Protein AF-A0A7C5ZMA8-F1 (afdb_monomer_lite)

Foldseek 3Di:
DDPVVLVVVLVVLLVLLLVVLVVVVVVCVVVVPDDDPPVVCVVDVDPDDPPPDPPDVVVVSVVVVCVLVVQLVVQLVVQLVVCCVPQNNPRSNVQSNSVSSCVSSVVQDGPDPVRCVVPVVPVCCVCVVVVLVCCQVCVCCVLPNCPCVVPDDDPCVVDVPSVVVVVVDPGSVCVVVVCCVDPVNVVVVVVVVVCCCCVPPNVVVVVVCCVVPVVVVVCVVCVVVPVVCCCVPPVVVVVVVVVCCCVVPPCCPCVNCVPVVVVVVVVVVVVVVVVLCPVDPVSVVVVVVVVVVVVCCCVVCCVVVVCVVPVD

pLDDT: mean 76.63, std 14.16, range [37.66, 94.81]

Sequence (312 aa):
MAPEAWTAAAVISANFGLGTLTFASLVILALGGRISLRQEALAIGNPLEIGYNRINPRRLVRDVAVFTFGIELIGMLLLYALWVPHLGWANAVWPAVFHSVSAFCNAGFSTFSDNLMGFHNAPLILLAIPSVVIGFVAIDKLLFGDFFRDAIFVDAKAHPAMDVLREHFHGATAMALHGFVTLPFFLALAGVLLAWFFYLKRPDIPDMLAQRFSALYALLVNKYYLDRLNEIVFAGGARAIGLGLWKGGDVAVIDGVAVNGTARLVGWFAGAIRFVQSGYIYHYAFAMLIGIAIALFFFLTLPYVWPALTAR

Secondary structure (DSSP, 8-state):
--HHHHHHHHHHHHHHHHHHHHHHHHHHHHHTT---HHHHHHH-S--S--------HHHHHHHHHHHHHHHHHHHHHHHHHHHHHHH-HHHHHHHHHHHHHHHHTT----SSTTTTGGGTHHHHHHHHHHHHHHHHHHHHHHHHSGGGTTT----TTT-THHHHHHHH---HHHHHHHHHHSHHHHHHHHHHHHHHIIIII-THHHHHHHHHTHHHHHHHHTGGGHHHHIIIIIIHHHHHHHHHIIIIIIIIIIIIIIIIHHHHHHHHHHHHHHTT----HHHHHHHHHHHHHHHHHHHHHHHHHHHHHH--

Radius of gyration: 37.49 Å; chains: 1; bounding box: 82×89×85 Å

Structure (mmCIF, N/CA/C/O backbone):
data_AF-A0A7C5ZMA8-F1
#
_entry.id   AF-A0A7C5ZMA8-F1
#
loop_
_atom_site.group_PDB
_atom_site.id
_atom_site.type_symbol
_atom_site.label_atom_id
_atom_site.label_alt_id
_atom_site.label_comp_id
_atom_site.label_asym_id
_atom_site.label_entity_id
_atom_site.label_seq_id
_atom_site.pdbx_PDB_ins_code
_atom_site.Cartn_x
_atom_site.Cartn_y
_atom_site.Cartn_z
_atom_site.occupancy
_atom_site.B_iso_or_equiv
_atom_site.auth_seq_id
_atom_site.auth_comp_id
_atom_site.auth_asym_id
_atom_site.auth_atom_id
_atom_site.pdbx_PDB_model_num
ATOM 1 N N . MET A 1 1 ? -23.146 10.402 -9.466 1.00 50.69 1 MET A N 1
ATOM 2 C CA . MET A 1 1 ? -22.876 11.340 -8.351 1.00 50.69 1 MET A CA 1
ATOM 3 C C . MET A 1 1 ? -22.806 12.747 -8.933 1.00 50.69 1 MET A C 1
ATOM 5 O O . MET A 1 1 ? -22.303 12.869 -10.044 1.00 50.69 1 MET A O 1
ATOM 9 N N . ALA A 1 2 ? -23.364 13.764 -8.269 1.00 52.59 2 ALA A N 1
ATOM 10 C CA . ALA A 1 2 ? -23.429 15.125 -8.814 1.00 52.59 2 ALA A CA 1
ATOM 11 C C . ALA A 1 2 ? -22.017 15.721 -9.032 1.00 52.59 2 ALA A C 1
ATOM 13 O O . ALA A 1 2 ? -21.126 15.417 -8.234 1.00 52.59 2 ALA A O 1
ATOM 14 N N . PRO A 1 3 ? -21.797 16.571 -10.059 1.00 59.25 3 PRO A N 1
ATOM 15 C CA . PRO A 1 3 ? -20.504 17.223 -10.329 1.00 59.25 3 PRO A CA 1
ATOM 16 C C . PRO A 1 3 ? -19.902 17.919 -9.098 1.00 59.25 3 PRO A C 1
ATOM 18 O O . PRO A 1 3 ? -18.690 17.940 -8.910 1.00 59.25 3 PRO A O 1
ATOM 21 N N . GLU A 1 4 ? -20.778 18.407 -8.223 1.00 60.31 4 GLU A N 1
ATOM 22 C CA . GLU A 1 4 ? -20.476 19.168 -7.009 1.00 60.31 4 GLU A CA 1
ATOM 23 C C . GLU A 1 4 ? -19.820 18.319 -5.906 1.00 60.31 4 GLU A C 1
ATOM 25 O O . GLU A 1 4 ? -19.033 18.813 -5.103 1.00 60.31 4 GLU A O 1
ATOM 30 N N . ALA A 1 5 ? -20.085 17.008 -5.892 1.00 60.19 5 ALA A N 1
ATOM 31 C CA . ALA A 1 5 ? -19.437 16.085 -4.961 1.00 60.19 5 ALA A CA 1
ATOM 32 C C . ALA A 1 5 ? -17.982 15.800 -5.369 1.00 60.19 5 ALA A C 1
ATOM 34 O O . ALA A 1 5 ? -17.112 15.648 -4.514 1.00 60.19 5 ALA A O 1
ATOM 35 N N . TRP A 1 6 ? -17.704 15.763 -6.676 1.00 60.81 6 TRP A N 1
ATOM 36 C CA . TRP A 1 6 ? -16.357 15.537 -7.200 1.00 60.81 6 TRP A CA 1
ATOM 37 C C . TRP A 1 6 ? -15.482 16.781 -7.102 1.00 60.81 6 TRP A C 1
ATOM 39 O O . TRP A 1 6 ? -14.303 16.667 -6.782 1.00 60.81 6 TRP A O 1
ATOM 49 N N . THR A 1 7 ? -16.044 17.974 -7.303 1.00 65.25 7 THR A N 1
ATOM 50 C CA . THR A 1 7 ? -15.320 19.224 -7.036 1.00 65.25 7 THR A CA 1
ATOM 51 C C . THR A 1 7 ? -14.962 19.341 -5.554 1.00 65.25 7 THR A C 1
ATOM 53 O O . THR A 1 7 ? -13.816 19.649 -5.233 1.00 65.25 7 THR A O 1
ATOM 56 N N . ALA A 1 8 ? -15.886 19.007 -4.646 1.00 60.81 8 ALA A N 1
ATOM 57 C CA . ALA A 1 8 ? -15.606 18.962 -3.213 1.00 60.81 8 ALA A CA 1
ATOM 58 C C . ALA A 1 8 ? -14.518 17.930 -2.864 1.00 60.81 8 ALA A C 1
ATOM 60 O O . ALA A 1 8 ? -13.579 18.258 -2.140 1.00 60.81 8 ALA A O 1
ATOM 61 N N . ALA A 1 9 ? -14.585 16.716 -3.421 1.00 59.88 9 ALA A N 1
ATOM 62 C CA . ALA A 1 9 ? -13.564 15.687 -3.214 1.00 59.88 9 ALA A CA 1
ATOM 63 C C . ALA A 1 9 ? -12.175 16.128 -3.710 1.00 59.88 9 ALA A C 1
ATOM 65 O O . ALA A 1 9 ? -11.194 15.926 -2.998 1.00 59.88 9 ALA A O 1
ATOM 66 N N . ALA A 1 10 ? -12.095 16.793 -4.869 1.00 59.22 10 ALA A N 1
ATOM 67 C CA . ALA A 1 10 ? -10.845 17.322 -5.421 1.00 59.22 10 ALA A CA 1
ATOM 68 C C . ALA A 1 10 ? -10.220 18.404 -4.524 1.00 59.22 10 ALA A C 1
ATOM 70 O O . ALA A 1 10 ? -9.016 18.394 -4.259 1.00 59.22 10 ALA A O 1
ATOM 71 N N . VAL A 1 11 ? -11.049 19.324 -4.018 1.00 62.66 11 VAL A N 1
ATOM 72 C CA . VAL A 1 11 ? -10.620 20.390 -3.101 1.00 62.66 11 VAL A CA 1
ATOM 73 C C . VAL A 1 11 ? -10.163 19.808 -1.764 1.00 62.66 11 VAL A C 1
ATOM 75 O O . VAL A 1 11 ? -9.161 20.255 -1.208 1.00 62.66 11 VAL A O 1
ATOM 78 N N . ILE A 1 12 ? -10.857 18.790 -1.251 1.00 62.72 12 ILE A N 1
ATOM 79 C CA . ILE A 1 12 ? -10.463 18.094 -0.022 1.00 62.72 12 ILE A CA 1
ATOM 80 C C . ILE A 1 12 ? -9.128 17.368 -0.226 1.00 62.72 12 ILE A C 1
ATOM 82 O O . ILE A 1 12 ? -8.239 17.524 0.609 1.00 62.72 12 ILE A O 1
ATOM 86 N N . SER A 1 13 ? -8.937 16.648 -1.339 1.00 59.28 13 SER A N 1
ATOM 87 C CA . SER A 1 13 ? -7.669 15.963 -1.623 1.00 59.28 13 SER A CA 1
ATOM 88 C C . SER A 1 13 ? -6.496 16.936 -1.758 1.00 59.28 13 SER A C 1
ATOM 90 O O .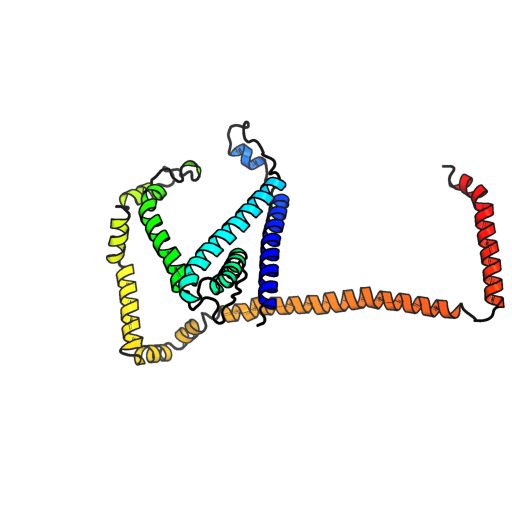 SER A 1 13 ? -5.458 16.705 -1.143 1.00 59.28 13 SER A O 1
ATOM 92 N N . ALA A 1 14 ? -6.677 18.059 -2.463 1.00 59.56 14 ALA A N 1
ATOM 93 C CA . ALA A 1 14 ? -5.630 19.067 -2.642 1.00 59.56 14 ALA A CA 1
ATOM 94 C C . ALA A 1 14 ? -5.206 19.706 -1.306 1.00 59.56 14 ALA A C 1
ATOM 96 O O . ALA A 1 14 ? -4.017 19.812 -0.999 1.00 59.56 14 ALA A O 1
ATOM 97 N N . ASN A 1 15 ? -6.178 20.084 -0.469 1.00 61.31 15 ASN A N 1
ATOM 98 C CA . ASN A 1 15 ? -5.898 20.655 0.851 1.00 61.31 15 ASN A CA 1
ATOM 99 C C . ASN A 1 15 ? -5.265 19.631 1.806 1.00 61.31 15 ASN A C 1
ATOM 101 O O . ASN A 1 15 ? -4.425 19.993 2.630 1.00 61.31 15 ASN A O 1
ATOM 105 N N . PHE A 1 16 ? -5.625 18.352 1.678 1.00 60.69 16 PHE A N 1
ATOM 106 C CA . PHE A 1 16 ? -5.021 17.273 2.454 1.00 60.69 16 PHE A CA 1
ATOM 107 C C . PHE A 1 16 ? -3.550 17.041 2.066 1.00 60.69 16 PHE A C 1
ATOM 109 O O . PHE A 1 16 ? -2.703 16.936 2.953 1.00 60.69 16 PHE A O 1
ATOM 116 N N . GLY A 1 17 ? -3.214 17.051 0.769 1.00 57.19 17 GLY A N 1
ATOM 117 C CA . GLY A 1 17 ? -1.832 16.921 0.279 1.00 57.19 17 GLY A CA 1
ATOM 118 C C . GLY A 1 17 ? -0.913 18.079 0.695 1.00 57.19 17 GLY A C 1
ATOM 119 O O . GLY A 1 17 ? 0.216 17.866 1.135 1.00 57.19 17 GLY A O 1
ATOM 120 N N . LEU A 1 18 ? -1.406 19.320 0.648 1.00 60.91 18 LEU A N 1
ATOM 121 C CA . LEU A 1 18 ? -0.683 20.487 1.177 1.00 60.91 18 LEU A CA 1
ATOM 122 C C . LEU A 1 18 ? -0.514 20.430 2.709 1.00 60.91 18 LEU A C 1
ATOM 124 O O . LEU A 1 18 ? 0.529 20.831 3.241 1.00 60.91 18 LEU A O 1
ATOM 128 N N . GLY A 1 19 ? -1.512 19.900 3.423 1.00 56.28 19 GLY A N 1
ATOM 129 C CA . GLY A 1 19 ? -1.483 19.727 4.875 1.00 56.28 19 GLY A CA 1
ATOM 130 C C . GLY A 1 19 ? -0.432 18.717 5.343 1.00 56.28 19 GLY A C 1
ATOM 131 O O . GLY A 1 19 ? 0.312 19.005 6.282 1.00 56.28 19 GLY A O 1
ATOM 132 N N . THR A 1 20 ? -0.305 17.570 4.669 1.00 55.94 20 THR A N 1
ATOM 133 C CA . THR A 1 20 ? 0.690 16.542 5.022 1.00 55.94 20 THR A CA 1
ATOM 134 C C . THR A 1 20 ? 2.122 17.002 4.751 1.00 55.94 20 THR A C 1
ATOM 136 O O . THR A 1 20 ? 2.992 16.752 5.581 1.00 55.94 20 THR A O 1
ATOM 139 N N . LEU A 1 21 ? 2.374 17.745 3.667 1.00 52.72 21 LEU A N 1
ATOM 140 C CA . LEU A 1 21 ? 3.692 18.324 3.358 1.00 52.72 21 LEU A CA 1
ATOM 141 C C . LEU A 1 21 ? 4.108 19.409 4.360 1.00 52.72 21 LEU A C 1
ATOM 143 O O . LEU A 1 21 ? 5.265 19.459 4.786 1.00 52.72 21 LEU A O 1
ATOM 147 N N . THR A 1 22 ? 3.161 20.250 4.782 1.00 58.03 22 THR A N 1
ATOM 148 C CA . THR A 1 22 ? 3.398 21.270 5.814 1.00 58.03 22 THR A CA 1
ATOM 149 C C . THR A 1 22 ? 3.668 20.613 7.168 1.00 58.03 22 THR A C 1
ATOM 151 O O . THR A 1 22 ? 4.629 20.969 7.849 1.00 58.03 22 THR A O 1
ATOM 154 N N . PHE A 1 23 ? 2.881 19.599 7.535 1.00 58.66 23 PHE A N 1
ATOM 155 C CA . PHE A 1 23 ? 3.068 18.840 8.769 1.00 58.66 23 PHE A CA 1
ATOM 156 C C . PHE A 1 23 ? 4.390 18.060 8.776 1.00 58.66 23 PHE A C 1
ATOM 158 O O . PHE A 1 23 ? 5.144 18.155 9.740 1.00 58.66 23 PHE A O 1
ATOM 165 N N . ALA A 1 24 ? 4.732 17.367 7.687 1.00 50.00 24 ALA A N 1
ATOM 166 C CA . ALA A 1 24 ? 6.002 16.656 7.547 1.00 50.00 24 ALA A CA 1
ATOM 167 C C . ALA A 1 24 ? 7.198 17.616 7.636 1.00 50.00 24 ALA A C 1
ATOM 169 O O . ALA A 1 24 ? 8.166 17.322 8.331 1.00 50.00 24 ALA A O 1
ATOM 170 N N . SER A 1 25 ? 7.106 18.800 7.022 1.00 51.62 25 SER A N 1
ATOM 171 C CA . SER A 1 25 ? 8.141 19.838 7.117 1.00 51.62 25 SER A CA 1
ATOM 172 C C . SER A 1 25 ? 8.295 20.374 8.545 1.00 51.62 25 SER A C 1
ATOM 174 O O . SER A 1 25 ? 9.416 20.556 9.012 1.00 51.62 25 SER A O 1
ATOM 176 N N . LEU A 1 26 ? 7.191 20.586 9.272 1.00 56.59 26 LEU A N 1
ATOM 177 C CA . LEU A 1 26 ? 7.214 20.995 10.682 1.00 56.59 26 LEU A CA 1
ATOM 178 C C . LEU A 1 26 ? 7.791 19.903 11.592 1.00 56.59 26 LEU A C 1
ATOM 180 O O . LEU A 1 26 ? 8.572 20.215 12.486 1.00 56.59 26 LEU A O 1
ATOM 184 N N . VAL A 1 27 ? 7.466 18.633 11.343 1.00 53.62 27 VAL A N 1
ATOM 185 C CA . VAL A 1 27 ? 8.020 17.481 12.072 1.00 53.62 27 VAL A CA 1
ATOM 186 C C . VAL A 1 27 ? 9.516 17.321 11.789 1.00 53.62 27 VAL A C 1
ATOM 188 O O . VAL A 1 27 ? 10.289 17.142 12.724 1.00 53.62 27 VAL A O 1
ATOM 191 N N . ILE A 1 28 ? 9.958 17.465 10.537 1.00 53.84 28 ILE A N 1
ATOM 192 C CA . ILE A 1 28 ? 11.383 17.447 10.168 1.00 53.84 28 ILE A CA 1
ATOM 193 C C . ILE A 1 28 ? 12.132 18.613 10.825 1.00 53.84 28 ILE A C 1
ATOM 195 O O . ILE A 1 28 ? 13.222 18.411 11.353 1.00 53.84 28 ILE A O 1
ATOM 199 N N . LEU A 1 29 ? 11.552 19.816 10.865 1.00 54.84 29 LEU A N 1
ATOM 200 C CA . LEU A 1 29 ? 12.138 20.961 11.573 1.00 54.84 29 LEU A CA 1
ATOM 201 C C . LEU A 1 29 ? 12.171 20.756 13.098 1.00 54.84 29 LEU A C 1
ATOM 203 O O . LEU A 1 29 ? 13.128 21.176 13.746 1.00 54.84 29 LEU A O 1
ATOM 207 N N . ALA A 1 30 ? 11.169 20.086 13.673 1.00 57.50 30 ALA A N 1
ATOM 208 C CA . ALA A 1 30 ? 11.124 19.753 15.097 1.00 57.50 30 ALA A CA 1
ATOM 209 C C . ALA A 1 30 ? 12.125 18.644 15.484 1.00 57.50 30 ALA A C 1
ATOM 211 O O . ALA A 1 30 ? 12.701 18.693 16.570 1.00 57.50 30 ALA A O 1
ATOM 212 N N . LEU A 1 31 ? 12.363 17.669 14.597 1.00 50.75 31 LEU A N 1
ATOM 213 C CA . LEU A 1 31 ? 13.296 16.552 14.802 1.00 50.75 31 LEU A CA 1
ATOM 214 C C . LEU A 1 31 ? 14.750 16.902 14.424 1.00 50.75 31 LEU A C 1
ATOM 216 O O . LEU A 1 31 ? 15.686 16.414 15.053 1.00 50.75 31 LEU A O 1
ATOM 220 N N . GLY A 1 32 ? 14.958 17.780 13.439 1.00 47.34 32 GLY A N 1
ATOM 221 C CA . GLY A 1 32 ? 16.267 18.178 12.901 1.00 47.34 32 GLY A CA 1
ATOM 222 C C . GLY A 1 32 ? 17.068 19.159 13.767 1.00 47.34 32 GLY A C 1
ATOM 223 O O . GLY A 1 32 ? 18.160 19.566 13.383 1.00 47.34 32 GLY A O 1
ATOM 224 N N . GLY A 1 33 ? 16.561 19.541 14.942 1.00 47.22 33 GLY A N 1
ATOM 225 C CA . GLY A 1 33 ? 17.256 20.443 15.864 1.00 47.22 33 GLY A CA 1
ATOM 226 C C . GLY A 1 33 ? 18.312 19.785 16.760 1.00 47.22 33 GLY A C 1
ATOM 227 O O . GLY A 1 33 ? 19.000 20.507 17.482 1.00 47.22 33 GLY A O 1
ATOM 228 N N . ARG A 1 34 ? 18.437 18.447 16.786 1.00 41.81 34 ARG A N 1
ATOM 229 C CA . ARG A 1 34 ? 19.360 17.736 17.696 1.00 41.81 34 ARG A CA 1
ATOM 230 C C . ARG A 1 34 ? 19.839 16.391 17.138 1.00 41.81 34 ARG A C 1
ATOM 232 O O . ARG A 1 34 ? 19.497 15.345 17.679 1.00 41.81 34 ARG A O 1
ATOM 239 N N . ILE A 1 35 ? 20.676 16.401 16.105 1.00 42.94 35 ILE A N 1
ATOM 240 C CA . ILE A 1 35 ? 21.492 15.225 15.770 1.00 42.94 35 ILE A CA 1
ATOM 241 C C . ILE A 1 35 ? 22.927 15.506 16.234 1.00 42.94 35 ILE A C 1
ATOM 243 O O . ILE A 1 35 ? 23.604 16.405 15.757 1.00 42.94 35 ILE A O 1
ATOM 247 N N . SER A 1 36 ? 23.296 14.781 17.289 1.00 43.62 36 SER A N 1
ATOM 248 C CA . SER A 1 36 ? 24.593 14.654 17.964 1.00 43.62 36 SER A CA 1
ATOM 249 C C . SER A 1 36 ? 25.842 15.110 17.180 1.00 43.62 36 SER A C 1
ATOM 251 O O . SER A 1 36 ? 26.384 14.378 16.355 1.00 43.62 36 SER A O 1
ATOM 253 N N . LEU A 1 37 ? 26.403 16.258 17.581 1.00 46.66 37 LEU A N 1
ATOM 254 C CA . LEU A 1 37 ? 27.688 16.822 17.122 1.00 46.66 37 LEU A CA 1
ATOM 255 C C . LEU A 1 37 ? 28.922 15.922 17.373 1.00 46.66 37 LEU A C 1
ATOM 257 O O . LEU A 1 37 ? 30.026 16.245 16.940 1.00 46.66 37 LEU A O 1
ATOM 261 N N . ARG A 1 38 ? 28.783 14.808 18.105 1.00 42.97 38 ARG A N 1
ATOM 262 C CA . ARG A 1 38 ? 29.924 13.985 18.549 1.00 42.97 38 ARG A CA 1
ATOM 263 C C . ARG A 1 38 ? 30.348 12.916 17.536 1.00 42.97 38 ARG A C 1
ATOM 265 O O . ARG A 1 38 ? 31.478 12.451 17.606 1.00 42.97 38 ARG A O 1
ATOM 272 N N . GLN A 1 39 ? 29.455 12.525 16.623 1.00 41.12 39 GLN A N 1
ATOM 273 C CA . GLN A 1 39 ? 29.737 11.528 15.578 1.00 41.12 39 GLN A CA 1
ATOM 274 C C . GLN A 1 39 ? 30.267 12.176 14.289 1.00 41.12 39 GLN A C 1
ATOM 276 O O . GLN A 1 39 ? 31.113 11.592 13.620 1.00 41.12 39 GLN A O 1
ATOM 281 N N . GLU A 1 40 ? 29.855 13.412 13.994 1.00 46.72 40 GLU A N 1
ATOM 282 C CA . GLU A 1 40 ? 30.301 14.174 12.817 1.00 46.72 40 GLU A CA 1
ATOM 283 C C . GLU A 1 40 ? 31.764 14.641 12.938 1.00 46.72 40 GLU A C 1
ATOM 285 O O . GLU A 1 40 ? 32.544 14.515 11.997 1.00 46.72 40 GLU A O 1
ATOM 290 N N . ALA A 1 41 ? 32.175 15.079 14.135 1.00 48.66 41 ALA A N 1
ATOM 291 C CA . ALA A 1 41 ? 33.545 15.525 14.405 1.00 48.66 41 ALA A CA 1
ATOM 292 C C . ALA A 1 41 ? 34.598 14.399 14.326 1.00 48.66 41 ALA A C 1
ATOM 294 O O . ALA A 1 41 ? 35.783 14.680 14.179 1.00 48.66 41 ALA A O 1
ATOM 295 N N . LEU A 1 42 ? 34.180 13.131 14.434 1.00 51.41 42 LEU A N 1
ATOM 296 C CA . LEU A 1 42 ? 35.065 11.965 14.311 1.00 51.41 42 LEU A CA 1
ATOM 297 C C . LEU A 1 42 ? 35.182 11.454 12.867 1.00 51.41 42 LEU A C 1
ATOM 299 O O . LEU A 1 42 ? 36.156 10.779 12.549 1.00 51.41 42 LEU A O 1
ATOM 303 N N . ALA A 1 43 ? 34.216 11.771 11.999 1.00 49.53 43 ALA A N 1
ATOM 304 C CA . ALA A 1 43 ? 34.206 11.345 10.598 1.00 49.53 43 ALA A CA 1
ATOM 305 C C . ALA A 1 43 ? 34.886 12.356 9.657 1.00 49.53 43 ALA A C 1
ATOM 307 O O . ALA A 1 43 ? 35.385 11.980 8.599 1.00 49.53 43 ALA A O 1
ATOM 308 N N . ILE A 1 44 ? 34.923 13.635 10.037 1.00 48.69 44 ILE A N 1
ATOM 309 C CA . ILE A 1 44 ? 35.376 14.736 9.183 1.00 48.69 44 ILE A CA 1
ATOM 310 C C . ILE A 1 44 ? 36.632 15.339 9.811 1.00 48.69 44 ILE A C 1
ATOM 312 O O . ILE A 1 44 ? 36.569 16.219 10.665 1.00 48.69 44 ILE A O 1
ATOM 316 N N . GLY A 1 45 ? 37.798 14.841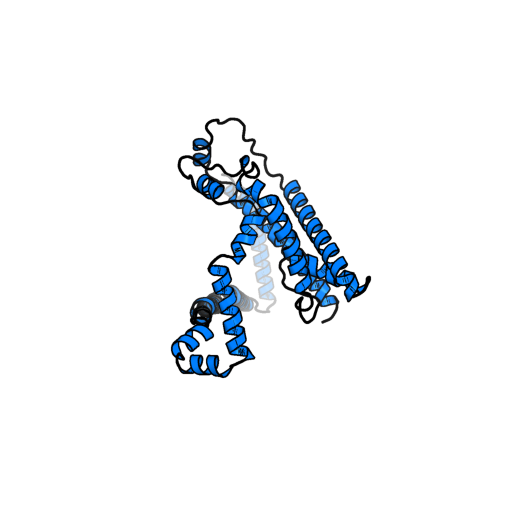 9.403 1.00 41.00 45 GLY A N 1
ATOM 317 C CA . GLY A 1 45 ? 39.115 15.236 9.916 1.00 41.00 45 GLY A CA 1
ATOM 318 C C . GLY A 1 45 ? 39.565 16.675 9.618 1.00 41.00 45 GLY A C 1
ATOM 319 O O . GLY A 1 45 ? 40.765 16.908 9.577 1.00 41.00 45 GLY A O 1
ATOM 320 N N . ASN A 1 46 ? 38.659 17.634 9.406 1.00 37.66 46 ASN A N 1
ATOM 321 C CA . ASN A 1 46 ? 38.968 19.065 9.325 1.00 37.66 46 ASN A CA 1
ATOM 322 C C . ASN A 1 46 ? 37.754 19.906 9.781 1.00 37.66 46 ASN A C 1
ATOM 324 O O . ASN A 1 46 ? 36.720 19.866 9.115 1.00 37.66 46 ASN A O 1
ATOM 328 N N . PRO A 1 47 ? 37.835 20.691 10.877 1.00 42.69 47 PRO A N 1
ATOM 329 C CA . PRO A 1 47 ? 36.665 21.360 11.465 1.00 42.69 47 PRO A CA 1
ATOM 330 C C . PRO A 1 47 ? 36.235 22.682 10.804 1.00 42.69 47 PRO A C 1
ATOM 332 O O . PRO A 1 47 ? 35.542 23.473 11.440 1.00 42.69 47 PRO A O 1
ATOM 335 N N . LEU A 1 48 ? 36.645 22.987 9.573 1.00 45.34 48 LEU A N 1
ATOM 336 C CA . LEU A 1 48 ? 36.412 24.305 8.973 1.00 45.34 48 LEU A CA 1
ATOM 337 C C . LEU A 1 48 ? 35.914 24.141 7.538 1.00 45.34 48 LEU A C 1
ATOM 339 O O . LEU A 1 48 ? 36.739 23.948 6.661 1.00 45.34 48 LEU A O 1
ATOM 343 N N . GLU A 1 49 ? 34.584 24.170 7.348 1.00 43.19 49 GLU A N 1
ATOM 344 C CA . GLU A 1 49 ? 33.866 24.702 6.157 1.00 43.19 49 GLU A CA 1
ATOM 345 C C . GLU A 1 49 ? 32.416 24.201 5.971 1.00 43.19 49 GLU A C 1
ATOM 347 O O . GLU A 1 49 ? 31.783 24.516 4.966 1.00 43.19 49 GLU A O 1
ATOM 352 N N . ILE A 1 50 ? 31.795 23.502 6.928 1.00 40.81 50 ILE A N 1
ATOM 353 C CA . ILE A 1 50 ? 30.364 23.167 6.785 1.00 40.81 50 ILE A CA 1
ATOM 354 C C . ILE A 1 50 ? 29.511 24.330 7.299 1.00 40.81 50 ILE A C 1
ATOM 356 O O . ILE A 1 50 ? 29.143 24.424 8.471 1.00 40.81 50 ILE A O 1
ATOM 360 N N . GLY A 1 51 ? 29.221 25.260 6.390 1.00 40.66 51 GLY A N 1
ATOM 361 C CA . GLY A 1 51 ? 28.235 26.312 6.585 1.00 40.66 51 GLY A CA 1
ATOM 362 C C . GLY A 1 51 ? 26.853 25.712 6.838 1.00 40.66 51 GLY A C 1
ATOM 363 O O . GLY A 1 51 ? 26.169 25.288 5.909 1.00 40.66 51 GLY A O 1
ATOM 364 N N . TYR A 1 52 ? 26.423 25.716 8.100 1.00 38.31 52 TYR A N 1
ATOM 365 C CA . TYR A 1 52 ? 25.045 25.443 8.499 1.00 38.31 52 TYR A CA 1
ATOM 366 C C . TYR A 1 52 ? 24.124 26.516 7.908 1.00 38.31 52 TYR A C 1
ATOM 368 O O . TYR A 1 52 ? 23.846 27.551 8.521 1.00 38.31 52 TYR A O 1
ATOM 376 N N . ASN A 1 53 ? 23.657 26.288 6.684 1.00 43.38 53 ASN A N 1
ATOM 377 C CA . ASN A 1 53 ? 22.668 27.149 6.066 1.00 43.38 53 ASN A CA 1
ATOM 378 C C . ASN A 1 53 ? 21.347 26.931 6.813 1.00 43.38 53 ASN A C 1
ATOM 380 O O . ASN A 1 53 ? 20.723 25.877 6.693 1.00 43.38 53 ASN A O 1
ATOM 384 N N . ARG A 1 54 ? 20.935 27.905 7.634 1.00 52.50 54 ARG A N 1
ATOM 385 C CA . ARG A 1 54 ? 19.610 27.907 8.268 1.00 52.50 54 ARG A CA 1
ATOM 386 C C . ARG A 1 54 ? 18.572 27.747 7.156 1.00 52.50 54 ARG A C 1
ATOM 388 O O . ARG A 1 54 ? 18.401 28.662 6.352 1.00 52.50 54 ARG A O 1
ATOM 395 N N . ILE A 1 55 ? 17.909 26.592 7.083 1.00 53.06 55 ILE A N 1
ATOM 396 C CA . ILE A 1 55 ? 16.868 26.328 6.083 1.00 53.06 55 ILE A CA 1
ATOM 397 C C . ILE A 1 55 ? 15.816 27.431 6.222 1.00 53.06 55 ILE A C 1
ATOM 399 O O . ILE A 1 55 ? 15.134 27.521 7.239 1.00 53.06 55 ILE A O 1
ATOM 403 N N . ASN A 1 56 ? 15.728 28.318 5.228 1.00 53.62 56 ASN A N 1
ATOM 404 C CA . ASN A 1 56 ? 14.800 29.441 5.256 1.00 53.62 56 ASN A CA 1
ATOM 405 C C . ASN A 1 56 ? 13.375 28.896 5.043 1.00 53.62 56 ASN A C 1
ATOM 407 O O . ASN A 1 56 ? 13.084 28.435 3.934 1.00 53.62 56 ASN A O 1
ATOM 411 N N . PRO A 1 57 ? 12.473 28.960 6.044 1.00 51.03 57 PRO A N 1
ATOM 412 C CA . PRO A 1 57 ? 11.152 28.333 5.958 1.00 51.03 57 PRO A CA 1
ATOM 413 C C . PRO A 1 57 ? 10.336 28.853 4.774 1.00 51.03 57 PRO A C 1
ATOM 415 O O . PRO A 1 57 ? 9.628 28.098 4.118 1.00 51.03 57 PRO A O 1
ATOM 418 N N . ARG A 1 58 ? 10.499 30.137 4.432 1.00 51.12 58 ARG A N 1
ATOM 419 C CA . ARG A 1 58 ? 9.810 30.761 3.297 1.00 51.12 58 ARG A CA 1
ATOM 420 C C . ARG A 1 58 ? 10.278 30.199 1.954 1.00 51.12 58 ARG A C 1
ATOM 422 O O . ARG A 1 58 ? 9.474 30.072 1.036 1.00 51.12 58 ARG A O 1
ATOM 429 N N . ARG A 1 59 ? 11.567 29.864 1.837 1.00 57.78 59 ARG A N 1
ATOM 430 C CA . ARG A 1 59 ? 12.141 29.251 0.631 1.00 57.78 59 ARG A CA 1
ATOM 431 C C . ARG A 1 59 ? 11.713 27.793 0.510 1.00 57.78 59 ARG A C 1
ATOM 433 O O . ARG A 1 59 ? 11.288 27.399 -0.565 1.00 57.78 59 ARG A O 1
ATOM 440 N N . LEU A 1 60 ? 11.728 27.051 1.617 1.00 52.94 60 LEU A N 1
ATOM 441 C CA . LEU A 1 60 ? 11.251 25.669 1.664 1.00 52.94 60 LEU A CA 1
ATOM 442 C C . LEU A 1 60 ? 9.775 25.572 1.249 1.00 52.94 60 LEU A C 1
ATOM 444 O O . LEU A 1 60 ? 9.448 24.815 0.346 1.00 52.94 60 LEU A O 1
ATOM 448 N N . VAL A 1 61 ? 8.897 26.394 1.836 1.00 57.66 61 VAL A N 1
ATOM 449 C CA . VAL A 1 61 ? 7.465 26.416 1.486 1.00 57.66 61 VAL A CA 1
ATOM 450 C C . VAL A 1 61 ? 7.250 26.790 0.018 1.00 57.66 61 VAL A C 1
ATOM 452 O O . VAL A 1 61 ? 6.435 26.166 -0.656 1.00 57.66 61 VAL A O 1
ATOM 455 N N . ARG A 1 62 ? 7.996 27.774 -0.504 1.00 65.75 62 ARG A N 1
ATOM 456 C CA . ARG A 1 62 ? 7.935 28.147 -1.924 1.00 65.75 62 ARG A CA 1
ATOM 457 C C . ARG A 1 62 ? 8.356 26.989 -2.828 1.00 65.75 62 ARG A C 1
ATOM 459 O O . ARG A 1 62 ? 7.669 26.719 -3.804 1.00 65.75 62 ARG A O 1
ATOM 466 N N . ASP A 1 63 ? 9.476 26.343 -2.525 1.00 57.03 63 ASP A N 1
ATOM 467 C CA . ASP A 1 63 ? 10.033 25.281 -3.362 1.00 57.03 63 ASP A CA 1
ATOM 468 C C . ASP A 1 63 ? 9.112 24.048 -3.354 1.00 57.03 63 ASP A C 1
ATOM 470 O O . ASP A 1 63 ? 8.852 23.480 -4.412 1.00 57.03 63 ASP A O 1
ATOM 474 N N . VAL A 1 64 ? 8.515 23.716 -2.202 1.00 61.44 64 VAL A N 1
ATOM 475 C CA . VAL A 1 64 ? 7.471 22.683 -2.080 1.00 61.44 64 VAL A CA 1
ATOM 476 C C . VAL A 1 64 ? 6.230 23.052 -2.895 1.00 61.44 64 VAL A C 1
ATOM 478 O O . VAL A 1 64 ? 5.751 22.231 -3.667 1.00 61.44 64 VAL A O 1
ATOM 481 N N . ALA A 1 65 ? 5.728 24.287 -2.788 1.00 69.06 65 ALA A N 1
ATOM 482 C CA . ALA A 1 65 ? 4.551 24.719 -3.543 1.00 69.06 65 ALA A CA 1
ATOM 483 C C . ALA A 1 65 ? 4.791 24.684 -5.062 1.00 69.06 65 ALA A C 1
ATOM 485 O O . ALA A 1 65 ? 3.962 24.166 -5.806 1.00 69.06 65 ALA A O 1
ATOM 486 N N . VAL A 1 66 ? 5.938 25.192 -5.527 1.00 70.06 66 VAL A N 1
ATOM 487 C CA . VAL A 1 66 ? 6.312 25.174 -6.951 1.00 70.06 66 VAL A CA 1
ATOM 488 C C . VAL A 1 66 ? 6.467 23.740 -7.459 1.00 70.06 66 VAL A C 1
ATOM 490 O O . VAL A 1 66 ? 6.024 23.438 -8.563 1.00 70.06 66 VAL A O 1
ATOM 493 N N . PHE A 1 67 ? 7.054 22.852 -6.657 1.00 69.88 67 PHE A N 1
ATOM 494 C CA . PHE A 1 67 ? 7.188 21.438 -6.994 1.00 69.88 67 PHE A CA 1
ATOM 495 C C . PHE A 1 67 ? 5.828 20.732 -7.094 1.00 69.88 67 PHE A C 1
ATOM 497 O O . PHE A 1 67 ? 5.573 20.062 -8.093 1.00 69.88 67 PHE A O 1
ATOM 504 N N . THR A 1 68 ? 4.940 20.933 -6.115 1.00 72.06 68 THR A N 1
ATOM 505 C CA . THR A 1 68 ? 3.586 20.358 -6.092 1.00 72.06 68 THR A CA 1
ATOM 506 C C . THR A 1 68 ? 2.775 20.790 -7.308 1.00 72.06 68 THR A C 1
ATOM 508 O O . THR A 1 68 ? 2.375 19.946 -8.107 1.00 72.06 68 THR A O 1
ATOM 511 N N . PHE A 1 69 ? 2.613 22.100 -7.520 1.00 79.25 69 PHE A N 1
ATOM 512 C CA . PHE A 1 69 ? 1.859 22.601 -8.671 1.00 79.25 69 PHE A CA 1
ATOM 513 C C . PHE A 1 69 ? 2.531 22.245 -10.004 1.00 79.25 69 PHE A C 1
ATOM 515 O O . PHE A 1 69 ? 1.847 22.034 -11.003 1.00 79.25 69 PHE A O 1
ATOM 522 N N . GLY A 1 70 ? 3.864 22.145 -10.031 1.00 79.75 70 GLY A N 1
ATOM 523 C CA . GLY A 1 70 ? 4.615 21.710 -11.206 1.00 79.75 70 GLY A CA 1
ATOM 524 C C . GLY A 1 70 ? 4.300 20.267 -11.598 1.00 79.75 70 GLY A C 1
ATOM 525 O O . GLY A 1 70 ? 3.982 20.003 -12.756 1.00 79.75 70 GLY A O 1
ATOM 526 N N . ILE A 1 71 ? 4.337 19.337 -10.641 1.00 77.00 71 ILE A N 1
ATOM 527 C CA . ILE A 1 71 ? 4.009 17.928 -10.891 1.00 77.00 71 ILE A CA 1
ATOM 528 C C . ILE A 1 71 ? 2.529 17.753 -11.223 1.00 77.00 71 ILE A C 1
ATOM 530 O O . ILE A 1 71 ? 2.215 17.021 -12.159 1.00 77.00 71 ILE A O 1
ATOM 534 N N . GLU A 1 72 ? 1.626 18.441 -10.525 1.00 81.56 72 GLU A N 1
ATOM 535 C CA . GLU A 1 72 ? 0.191 18.388 -10.823 1.00 81.56 72 GLU A CA 1
ATOM 536 C C . GLU A 1 72 ? -0.115 18.909 -12.235 1.00 81.56 72 GLU A C 1
ATOM 538 O O . GLU A 1 72 ? -0.932 18.321 -12.948 1.00 81.56 72 GLU A O 1
ATOM 543 N N . LEU A 1 73 ? 0.574 19.963 -12.687 1.00 87.00 73 LEU A N 1
ATOM 544 C CA . LEU A 1 73 ? 0.430 20.480 -14.047 1.00 87.00 73 LEU A CA 1
ATOM 545 C C . LEU A 1 73 ? 0.961 19.487 -15.088 1.00 87.00 73 LEU A C 1
ATOM 547 O 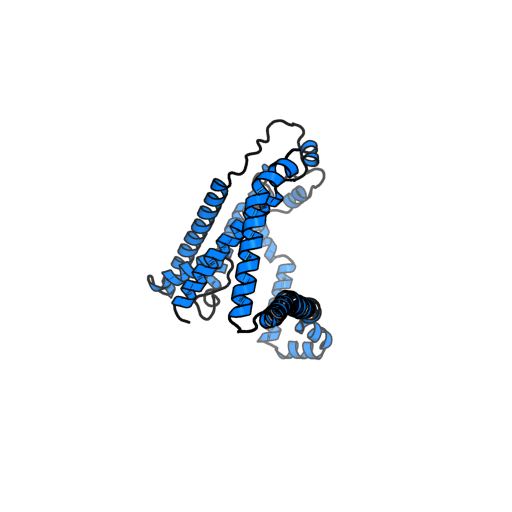O . LEU A 1 73 ? 0.290 19.229 -16.084 1.00 87.00 73 LEU A O 1
ATOM 551 N N . ILE A 1 74 ? 2.140 18.901 -14.858 1.00 85.69 74 ILE A N 1
ATOM 552 C CA . ILE A 1 74 ? 2.716 17.892 -15.758 1.00 85.69 74 ILE A CA 1
ATOM 553 C C . ILE A 1 74 ? 1.802 16.662 -15.831 1.00 85.69 74 ILE A C 1
ATOM 555 O O . ILE A 1 74 ? 1.462 16.214 -16.926 1.00 85.69 74 ILE A O 1
ATOM 559 N N . GLY A 1 75 ? 1.355 16.151 -14.682 1.00 80.75 75 GLY A N 1
ATOM 560 C CA . GLY A 1 75 ? 0.425 15.027 -14.596 1.00 80.75 75 GLY A CA 1
ATOM 561 C C . GLY A 1 75 ? -0.896 15.317 -15.307 1.00 80.75 75 GLY A C 1
ATOM 562 O O . GLY A 1 75 ? -1.378 14.482 -16.069 1.00 80.75 75 GLY A O 1
ATOM 563 N N . MET A 1 76 ? -1.432 16.532 -15.156 1.00 87.69 76 MET A N 1
ATOM 564 C CA . MET A 1 76 ? -2.646 16.969 -15.843 1.00 87.69 76 MET A CA 1
ATOM 565 C C . MET A 1 76 ? -2.434 16.990 -17.357 1.00 87.69 76 MET A C 1
ATOM 567 O O . MET A 1 76 ? -3.266 16.459 -18.082 1.00 87.69 76 MET A O 1
ATOM 571 N N . LEU A 1 77 ? -1.336 17.569 -17.852 1.00 90.25 77 LEU A N 1
ATOM 572 C CA . LEU A 1 77 ? -1.052 17.643 -19.289 1.00 90.25 77 LEU A CA 1
ATOM 573 C C . LEU A 1 77 ? -0.881 16.253 -19.915 1.00 90.25 77 LEU A C 1
ATOM 575 O O . LEU A 1 77 ? -1.402 16.006 -21.002 1.00 90.25 77 LEU A O 1
ATOM 579 N N . LEU A 1 78 ? -0.195 15.340 -19.224 1.00 85.19 78 LEU A N 1
ATOM 580 C CA . LEU A 1 78 ? -0.003 13.963 -19.684 1.00 85.19 78 LEU A CA 1
ATOM 581 C C . LEU A 1 78 ? -1.324 13.186 -19.720 1.00 85.19 78 LEU A C 1
ATOM 583 O O . LEU A 1 78 ? -1.637 12.553 -20.729 1.00 85.19 78 LEU A O 1
ATOM 587 N N . LEU A 1 79 ? -2.127 13.268 -18.655 1.00 85.44 79 LEU A N 1
ATOM 588 C CA . LEU A 1 79 ? -3.444 12.627 -18.599 1.00 85.44 79 LEU A CA 1
ATOM 589 C C . LEU A 1 79 ? -4.417 13.238 -19.611 1.00 85.44 79 LEU A C 1
ATOM 591 O O . LEU A 1 79 ? -5.181 12.517 -20.251 1.00 85.44 79 LEU A O 1
ATOM 595 N N . TYR A 1 80 ? -4.356 14.553 -19.811 1.00 87.88 80 TYR A N 1
ATOM 596 C CA . TYR A 1 80 ? -5.150 15.248 -20.814 1.00 87.88 80 TYR A CA 1
ATOM 597 C C . TYR A 1 80 ? -4.799 14.759 -22.220 1.00 87.88 80 TYR A C 1
ATOM 599 O O . TYR A 1 80 ? -5.687 14.333 -22.952 1.00 87.88 80 TYR A O 1
ATOM 607 N N . ALA A 1 81 ? -3.512 14.714 -22.577 1.00 86.56 81 ALA A N 1
ATOM 608 C CA . ALA A 1 81 ? -3.066 14.190 -23.867 1.00 86.56 81 ALA A CA 1
ATOM 609 C C . ALA A 1 81 ? -3.488 12.725 -24.086 1.00 86.56 81 ALA A C 1
ATOM 611 O O . ALA A 1 81 ? -3.867 12.352 -25.196 1.00 86.56 81 ALA A O 1
ATOM 612 N N . LEU A 1 82 ? -3.477 11.909 -23.027 1.00 84.75 82 LEU A N 1
ATOM 613 C CA . LEU A 1 82 ? -3.898 10.510 -23.080 1.00 84.75 82 LEU A CA 1
ATOM 614 C C . LEU A 1 82 ? -5.413 10.343 -23.298 1.00 84.75 82 LEU A C 1
ATOM 616 O O . LEU A 1 82 ? -5.856 9.415 -23.983 1.00 84.75 82 LEU A O 1
ATOM 620 N N . TRP A 1 83 ? -6.222 11.231 -22.721 1.00 86.94 83 TRP A N 1
ATOM 621 C CA . TRP A 1 83 ? -7.680 11.117 -22.733 1.00 86.94 83 TRP A CA 1
ATOM 622 C C . TRP A 1 83 ? -8.388 11.944 -23.801 1.00 86.94 83 TRP A C 1
ATOM 624 O O . TRP A 1 83 ? -9.523 11.611 -24.141 1.00 86.94 83 TRP A O 1
ATOM 634 N N . VAL A 1 84 ? -7.736 12.944 -24.400 1.00 88.50 84 VAL A N 1
ATOM 635 C CA . VAL A 1 84 ? -8.268 13.695 -25.553 1.00 88.50 84 VAL A CA 1
ATOM 636 C C . VAL A 1 84 ? -8.752 12.771 -26.687 1.00 88.50 84 VAL A C 1
ATOM 638 O O . VAL A 1 84 ? -9.867 12.995 -27.162 1.00 88.50 84 VAL A O 1
ATOM 641 N N . PRO A 1 85 ? -8.024 11.704 -27.089 1.00 85.19 85 PRO A N 1
ATOM 642 C CA . PRO A 1 85 ? -8.493 10.777 -28.124 1.00 85.19 85 PRO A CA 1
ATOM 643 C C . PRO A 1 85 ? -9.752 9.979 -27.750 1.00 85.19 85 PRO A C 1
ATOM 645 O O . PRO A 1 85 ? -10.458 9.515 -28.638 1.00 85.19 85 PRO A O 1
ATOM 648 N N . HIS A 1 86 ? -10.032 9.808 -26.454 1.00 83.38 86 HIS A N 1
ATOM 649 C CA . HIS A 1 86 ? -11.103 8.939 -25.952 1.00 83.38 86 HIS A CA 1
ATOM 650 C C . HIS A 1 86 ? -12.353 9.721 -25.518 1.00 83.38 86 HIS A C 1
ATOM 652 O O . HIS A 1 86 ? -13.472 9.257 -25.713 1.00 83.38 86 HIS A O 1
ATOM 658 N N . LEU A 1 87 ? -12.172 10.905 -24.924 1.00 83.94 87 LEU A N 1
ATOM 659 C CA . LEU A 1 87 ? -13.241 11.722 -24.331 1.00 83.94 87 LEU A CA 1
ATOM 660 C C . LEU A 1 87 ? -13.517 13.009 -25.130 1.00 83.94 87 LEU A C 1
ATOM 662 O O . LEU A 1 87 ? -14.562 13.640 -24.952 1.00 83.94 87 LEU A O 1
ATOM 666 N N . GLY A 1 88 ? -12.607 13.394 -26.029 1.00 86.81 88 GLY A N 1
ATOM 667 C CA . GLY A 1 88 ? -12.638 14.666 -26.745 1.00 86.81 88 GLY A CA 1
ATOM 668 C C . GLY A 1 88 ? -12.045 15.825 -25.935 1.00 86.81 88 GLY A C 1
ATOM 669 O O . GLY A 1 88 ? -11.930 15.771 -24.711 1.00 86.81 88 GLY A O 1
ATOM 670 N N . TRP A 1 89 ? -11.678 16.901 -26.635 1.00 87.88 89 TRP A N 1
ATOM 671 C CA . TRP A 1 89 ? -10.932 18.040 -26.084 1.00 87.88 89 TRP A CA 1
ATOM 672 C C . TRP A 1 89 ? -11.600 18.692 -24.867 1.00 87.88 89 TRP A C 1
ATOM 674 O O . TRP A 1 89 ? -10.956 18.883 -23.845 1.00 87.88 89 TRP A O 1
ATOM 684 N N . ALA A 1 90 ? -12.902 18.984 -24.932 1.00 86.94 90 ALA A N 1
ATOM 685 C CA . ALA A 1 90 ? -13.600 19.651 -23.829 1.00 86.94 90 ALA A CA 1
ATOM 686 C C . ALA A 1 90 ? -13.812 18.732 -22.611 1.00 86.94 90 ALA A C 1
ATOM 688 O O . ALA A 1 90 ? -13.655 19.163 -21.470 1.00 86.94 90 ALA A O 1
ATOM 689 N N . ASN A 1 91 ? -14.134 17.455 -22.839 1.00 85.56 91 ASN A N 1
ATOM 690 C CA . ASN A 1 91 ? -14.511 16.542 -21.756 1.00 85.56 91 ASN A CA 1
ATOM 691 C C . ASN A 1 91 ? -13.301 15.913 -21.050 1.00 85.56 91 ASN A C 1
ATOM 693 O O . ASN A 1 91 ? -13.450 15.422 -19.936 1.00 85.56 91 ASN A O 1
ATOM 697 N N . ALA A 1 92 ? -12.112 15.925 -21.664 1.00 86.19 92 ALA A N 1
ATOM 698 C CA . ALA A 1 92 ? -10.892 15.380 -21.065 1.00 86.19 92 ALA A CA 1
ATOM 699 C C . ALA A 1 92 ? -10.269 16.301 -19.998 1.00 86.19 92 ALA A C 1
ATOM 701 O O . ALA A 1 92 ? -9.500 15.823 -19.165 1.00 86.19 92 ALA A O 1
ATOM 702 N N . VAL A 1 93 ? -10.607 17.600 -19.988 1.00 88.44 93 VAL A N 1
ATOM 703 C CA . VAL A 1 93 ? -10.006 18.596 -19.078 1.00 88.44 93 VAL A CA 1
ATOM 704 C C . VAL A 1 93 ? -10.271 18.242 -17.616 1.00 88.44 93 VAL A C 1
ATOM 706 O O . VAL A 1 93 ? -9.341 18.136 -16.820 1.00 88.44 93 VAL A O 1
ATOM 709 N N . TRP A 1 94 ? -11.540 18.031 -17.259 1.00 85.94 94 TRP A N 1
ATOM 710 C CA . TRP A 1 94 ? -11.926 17.808 -15.866 1.00 85.94 94 TRP A CA 1
ATOM 711 C C . TRP A 1 94 ? -11.380 16.490 -15.287 1.00 85.94 94 TRP A C 1
ATOM 713 O O . TRP A 1 94 ? -10.754 16.536 -14.226 1.00 85.94 94 TRP A O 1
ATOM 723 N N . PRO A 1 95 ? -11.510 15.331 -15.968 1.00 86.31 95 PRO A N 1
ATOM 724 C CA . PRO A 1 95 ? -10.891 14.093 -15.510 1.00 86.31 95 PRO A CA 1
ATOM 725 C C . PRO A 1 95 ? -9.371 14.205 -15.369 1.00 86.31 95 PRO A C 1
ATOM 727 O O . PRO A 1 95 ? -8.836 13.691 -14.390 1.00 86.31 95 PRO A O 1
ATOM 730 N N . ALA A 1 96 ? -8.677 14.884 -16.293 1.00 86.38 96 ALA A N 1
ATOM 731 C CA . ALA A 1 96 ? -7.222 15.053 -16.247 1.00 86.38 96 ALA A CA 1
ATOM 732 C C . ALA A 1 96 ? -6.757 15.877 -15.038 1.00 86.38 96 ALA A C 1
ATOM 734 O O . ALA A 1 96 ? -5.818 15.479 -14.350 1.00 86.38 96 ALA A O 1
ATOM 735 N N . VAL A 1 97 ? -7.444 16.986 -14.741 1.00 87.88 97 VAL A N 1
ATOM 736 C CA . VAL A 1 97 ? -7.182 17.801 -13.542 1.00 87.88 97 VAL A CA 1
ATOM 737 C C . VAL A 1 97 ? -7.434 16.980 -12.280 1.00 87.88 97 VAL A C 1
ATOM 739 O O . VAL A 1 97 ? -6.556 16.874 -11.426 1.00 87.88 97 VAL A O 1
ATOM 742 N N . PHE A 1 98 ? -8.608 16.351 -12.185 1.00 84.50 98 PHE A N 1
ATOM 743 C CA . PHE A 1 98 ? -9.015 15.595 -11.003 1.00 84.50 98 PHE A CA 1
ATOM 744 C C . PHE A 1 98 ? -8.047 14.449 -10.689 1.00 84.50 98 PHE A C 1
ATOM 746 O O . PHE A 1 98 ? -7.590 14.306 -9.556 1.00 84.50 98 PHE A O 1
ATOM 753 N N . HIS A 1 99 ? -7.707 13.638 -11.691 1.00 82.12 99 HIS A N 1
ATOM 754 C CA . HIS A 1 99 ? -6.841 12.481 -11.485 1.00 82.12 99 HIS A CA 1
ATOM 755 C C . HIS A 1 99 ? -5.378 12.861 -11.270 1.00 82.12 99 HIS A C 1
ATOM 757 O O . HIS A 1 99 ? -4.694 12.129 -10.566 1.00 82.12 99 HIS A O 1
ATOM 763 N N . SER A 1 100 ? -4.901 13.992 -11.802 1.00 84.75 100 SER A N 1
ATOM 764 C CA . SER A 1 100 ? -3.551 14.484 -11.500 1.00 84.75 100 SER A CA 1
ATOM 765 C C . SER A 1 100 ? -3.406 14.863 -10.022 1.00 84.75 100 SER A C 1
ATOM 767 O O . SER A 1 100 ? -2.501 14.383 -9.340 1.00 84.75 100 SER A O 1
ATOM 769 N N . VAL A 1 101 ? -4.363 15.637 -9.496 1.00 80.75 101 VAL A N 1
ATOM 770 C CA . VAL A 1 101 ? -4.400 16.039 -8.078 1.00 80.75 101 VAL A CA 1
ATOM 771 C C . VAL A 1 101 ? -4.603 14.820 -7.172 1.00 80.75 101 VAL A C 1
ATOM 773 O O . VAL A 1 101 ? -3.886 14.643 -6.186 1.00 80.75 101 VAL A O 1
ATOM 776 N N . SER A 1 102 ? -5.546 13.938 -7.526 1.00 75.94 102 SER A N 1
ATOM 777 C CA . SER A 1 102 ? -5.827 12.701 -6.781 1.00 75.94 102 SER A CA 1
ATOM 778 C C . SER A 1 102 ? -4.608 11.769 -6.748 1.00 75.94 102 SER A C 1
ATOM 780 O O . SER A 1 102 ? -4.305 11.201 -5.700 1.00 75.94 102 SER A O 1
ATOM 782 N N . ALA A 1 103 ? -3.866 11.647 -7.856 1.00 77.94 103 ALA A N 1
ATOM 783 C CA . ALA A 1 103 ? -2.645 10.846 -7.925 1.00 77.94 103 ALA A CA 1
ATOM 784 C C . ALA A 1 103 ? -1.498 11.454 -7.105 1.00 77.94 103 ALA A C 1
ATOM 786 O O . ALA A 1 103 ? -0.846 10.723 -6.361 1.00 77.94 103 ALA A O 1
ATOM 787 N N . PHE A 1 104 ? -1.276 12.773 -7.180 1.00 74.25 104 PHE A N 1
ATOM 788 C CA . PHE A 1 104 ? -0.245 13.451 -6.385 1.00 74.25 104 PHE A CA 1
ATOM 789 C C . PHE A 1 104 ? -0.500 13.306 -4.879 1.00 74.25 104 PHE A C 1
ATOM 791 O O . PHE A 1 104 ? 0.413 13.021 -4.106 1.00 74.25 104 PHE A O 1
ATOM 798 N N . CYS A 1 105 ? -1.765 13.426 -4.470 1.00 70.50 105 CYS A N 1
ATOM 799 C CA . CYS A 1 105 ? -2.181 13.257 -3.079 1.00 70.50 105 CYS A CA 1
ATOM 800 C C . CYS A 1 105 ? -2.367 11.785 -2.666 1.00 70.50 105 CYS A C 1
ATOM 802 O O . CYS A 1 105 ? -2.737 11.528 -1.521 1.00 70.50 105 CYS A O 1
ATOM 804 N N . ASN A 1 106 ? -2.156 10.828 -3.580 1.00 68.75 106 ASN A N 1
ATOM 805 C CA . ASN A 1 106 ? -2.433 9.401 -3.392 1.00 68.75 106 ASN A CA 1
ATOM 806 C C . ASN A 1 106 ? -3.836 9.123 -2.802 1.00 68.75 106 ASN A C 1
ATOM 808 O O . ASN A 1 106 ? -4.011 8.281 -1.922 1.00 68.75 106 ASN A O 1
ATOM 812 N N . ALA A 1 107 ? -4.841 9.876 -3.254 1.00 65.31 107 ALA A N 1
ATOM 813 C CA . ALA A 1 107 ? -6.190 9.848 -2.695 1.00 65.31 107 ALA A CA 1
ATOM 814 C C . ALA A 1 107 ? -7.015 8.638 -3.173 1.00 65.31 107 ALA A C 1
ATOM 816 O O . ALA A 1 107 ? -7.999 8.275 -2.536 1.00 65.31 107 ALA A O 1
ATOM 817 N N . GLY A 1 108 ? -6.629 8.005 -4.288 1.00 67.19 108 GLY A N 1
ATOM 818 C CA . GLY A 1 108 ? -7.261 6.777 -4.788 1.00 67.19 108 GLY A CA 1
ATOM 819 C C . GLY A 1 108 ? -8.680 6.953 -5.344 1.00 67.19 108 GLY A C 1
ATOM 820 O O . GLY A 1 108 ? -9.337 5.960 -5.649 1.00 67.19 108 GLY A O 1
ATOM 821 N N . PHE A 1 109 ? -9.158 8.192 -5.492 1.00 75.56 109 PHE A N 1
ATOM 822 C CA . PHE A 1 109 ? -10.466 8.500 -6.068 1.00 75.56 109 PHE A CA 1
ATOM 823 C C . PHE A 1 109 ? -10.381 8.704 -7.580 1.00 75.56 109 PHE A C 1
ATOM 825 O O . PHE A 1 109 ? -9.390 9.237 -8.090 1.00 75.56 109 PHE A O 1
ATOM 832 N N . SER A 1 110 ? -11.461 8.354 -8.278 1.00 81.00 110 SER A N 1
ATOM 833 C CA . SER A 1 110 ? -11.598 8.504 -9.724 1.00 81.00 110 SER A CA 1
ATOM 834 C C . SER A 1 110 ? -12.966 9.054 -10.115 1.00 81.00 110 SER A C 1
ATOM 836 O O . SER A 1 110 ? -13.977 8.681 -9.527 1.00 81.00 110 SER A O 1
ATOM 838 N N . THR A 1 111 ? -13.010 9.896 -11.150 1.00 82.94 111 THR A N 1
ATOM 839 C CA . THR A 1 111 ? -14.272 10.355 -11.757 1.00 82.94 111 THR A CA 1
ATOM 840 C C . THR A 1 111 ? -14.918 9.319 -12.681 1.00 82.94 111 THR A C 1
ATOM 842 O O . THR A 1 111 ? -16.019 9.567 -13.171 1.00 82.94 111 THR A O 1
ATOM 845 N N . PHE A 1 112 ? -14.260 8.189 -12.957 1.00 80.75 112 PHE A N 1
ATOM 846 C CA . PHE A 1 112 ? -14.815 7.110 -13.775 1.00 80.75 112 PHE A CA 1
ATOM 847 C C . PHE A 1 112 ? -15.413 6.002 -12.901 1.00 80.75 112 PHE A C 1
ATOM 849 O O . PHE A 1 112 ? -14.983 5.757 -11.775 1.00 80.75 112 PHE A O 1
ATOM 856 N N . SER A 1 113 ? -16.416 5.306 -13.437 1.00 80.19 113 SER A N 1
ATOM 857 C CA . SER A 1 113 ? -17.146 4.236 -12.744 1.00 80.19 113 SER A CA 1
ATOM 858 C C . SER A 1 113 ? -16.311 2.981 -12.476 1.00 80.19 113 SER A C 1
ATOM 860 O O . SER A 1 113 ? -16.617 2.228 -11.558 1.00 80.19 113 SER A O 1
ATOM 862 N N . ASP A 1 114 ? -15.281 2.744 -13.284 1.00 81.06 114 ASP A N 1
ATOM 863 C CA . ASP A 1 114 ? -14.352 1.613 -13.206 1.00 81.06 114 ASP A CA 1
ATOM 864 C C . ASP A 1 114 ? -12.972 2.031 -12.659 1.00 81.06 114 ASP A C 1
ATOM 866 O O . ASP A 1 114 ? -11.970 1.336 -12.855 1.00 81.06 114 ASP A O 1
ATOM 870 N N . ASN A 1 115 ? -12.906 3.176 -11.971 1.00 79.69 115 ASN A N 1
ATOM 871 C CA . ASN A 1 115 ? -11.670 3.867 -11.614 1.00 79.69 115 ASN A CA 1
ATOM 872 C C . ASN A 1 115 ? -10.786 4.171 -12.837 1.00 79.69 115 ASN A C 1
ATOM 874 O O . ASN A 1 115 ? -11.005 5.118 -13.572 1.00 79.69 115 ASN A O 1
ATOM 878 N N . LEU A 1 116 ? -9.736 3.386 -13.055 1.00 77.06 116 LEU A N 1
ATOM 879 C CA . LEU A 1 116 ? -8.815 3.541 -14.184 1.00 77.06 116 LEU A CA 1
ATOM 880 C C . LEU A 1 116 ? -8.564 2.205 -14.884 1.00 77.06 116 LEU A C 1
ATOM 882 O O . LEU A 1 116 ? -7.641 2.087 -15.690 1.00 77.06 116 LEU A O 1
ATOM 886 N N . MET A 1 117 ? -9.377 1.189 -14.581 1.00 72.06 117 MET A N 1
ATOM 887 C CA . MET A 1 117 ? -9.181 -0.167 -15.085 1.00 72.06 117 MET A CA 1
ATOM 888 C C . MET A 1 117 ? -9.285 -0.223 -16.611 1.00 72.06 117 MET A C 1
ATOM 890 O O . MET A 1 117 ? -8.494 -0.924 -17.237 1.00 72.06 117 MET A O 1
ATOM 894 N N . GLY A 1 118 ? -10.151 0.577 -17.238 1.00 73.44 118 GLY A N 1
ATOM 895 C CA . GLY A 1 118 ? -10.209 0.722 -18.694 1.00 73.44 118 GLY A CA 1
ATOM 896 C C . GLY A 1 118 ? -8.943 1.308 -19.337 1.00 73.44 118 GLY A C 1
ATOM 897 O O . GLY A 1 118 ? -8.708 1.097 -20.524 1.00 73.44 118 GLY A O 1
ATOM 898 N N . PHE A 1 119 ? -8.085 1.984 -18.566 1.00 72.00 119 PHE A N 1
ATOM 899 C CA . PHE A 1 119 ? -6.876 2.660 -19.052 1.00 72.00 119 PHE A CA 1
ATOM 900 C C . PHE A 1 119 ? -5.568 2.009 -18.580 1.00 72.00 119 PHE A C 1
ATOM 902 O O . PHE A 1 119 ? -4.500 2.573 -18.812 1.00 72.00 119 PHE A O 1
ATOM 909 N N . HIS A 1 120 ? -5.617 0.822 -17.961 1.00 71.44 120 HIS A N 1
ATOM 910 C CA . HIS A 1 120 ? -4.455 0.158 -17.347 1.00 71.44 120 HIS A CA 1
ATOM 911 C C . HIS A 1 120 ? -3.239 0.017 -18.280 1.00 71.44 120 HIS A C 1
ATOM 913 O O . HIS A 1 120 ? -2.100 0.129 -17.831 1.00 71.44 120 HIS A O 1
ATOM 919 N N . ASN A 1 121 ? -3.461 -0.168 -19.583 1.00 69.06 121 ASN A N 1
ATOM 920 C CA . ASN A 1 121 ? -2.389 -0.344 -20.561 1.00 69.06 121 ASN A CA 1
ATOM 921 C C . ASN A 1 121 ? -1.520 0.910 -20.735 1.00 69.06 121 ASN A C 1
ATOM 923 O O . ASN A 1 121 ? -0.315 0.796 -20.935 1.00 69.06 121 ASN A O 1
ATOM 927 N N . ALA A 1 122 ? -2.091 2.111 -20.638 1.00 69.81 122 ALA A N 1
ATOM 928 C CA . ALA A 1 122 ? -1.380 3.329 -21.011 1.00 69.81 122 ALA A CA 1
ATOM 929 C C . ALA A 1 122 ? -0.300 3.764 -19.997 1.00 69.81 122 ALA A C 1
ATOM 931 O O . ALA A 1 122 ? 0.839 3.958 -20.424 1.00 69.81 122 ALA A O 1
ATOM 932 N N . PRO A 1 123 ? -0.567 3.859 -18.676 1.00 67.94 123 PRO A N 1
ATOM 933 C CA . PRO A 1 123 ? 0.469 4.179 -17.692 1.00 67.94 123 PRO A CA 1
ATOM 934 C C . PRO A 1 123 ? 1.553 3.102 -17.602 1.00 67.94 123 PRO A C 1
ATOM 936 O O . PRO A 1 123 ? 2.731 3.426 -17.483 1.00 67.94 123 PRO A O 1
ATOM 939 N N . LEU A 1 124 ? 1.174 1.821 -17.703 1.00 68.50 124 LEU A N 1
ATOM 940 C CA . LEU A 1 124 ? 2.125 0.709 -17.662 1.00 68.50 124 LEU A CA 1
ATOM 941 C C . LEU A 1 124 ? 3.084 0.744 -18.851 1.00 68.50 124 LEU A C 1
ATOM 943 O O . LEU A 1 124 ? 4.284 0.594 -18.657 1.00 68.50 124 LEU A O 1
ATOM 947 N N . ILE A 1 125 ? 2.587 0.998 -20.063 1.00 63.19 125 ILE A N 1
ATOM 948 C CA . ILE A 1 125 ? 3.428 1.120 -21.261 1.00 63.19 125 ILE A CA 1
ATOM 949 C C . ILE A 1 125 ? 4.310 2.375 -21.183 1.00 63.19 125 ILE A C 1
ATOM 951 O O . ILE A 1 125 ? 5.500 2.309 -21.500 1.00 63.19 125 ILE A O 1
ATOM 955 N N . LEU A 1 126 ? 3.751 3.499 -20.719 1.00 65.94 126 LEU A N 1
ATOM 956 C CA . LEU A 1 126 ? 4.463 4.773 -20.589 1.00 65.94 126 LEU A CA 1
ATOM 957 C C . LEU A 1 126 ? 5.557 4.740 -19.514 1.00 65.94 126 LEU A C 1
ATOM 959 O O . LEU A 1 126 ? 6.518 5.492 -19.616 1.00 65.94 126 LEU A O 1
ATOM 963 N N . LEU A 1 127 ? 5.444 3.874 -18.506 1.00 74.06 127 LEU A N 1
ATOM 964 C CA . LEU A 1 127 ? 6.519 3.620 -17.546 1.00 74.06 127 LEU A CA 1
ATOM 965 C C . LEU A 1 127 ? 7.484 2.547 -18.062 1.00 74.06 127 LEU A C 1
ATOM 967 O O . LEU A 1 127 ? 8.692 2.757 -18.058 1.00 74.06 127 LEU A O 1
ATOM 971 N N . ALA A 1 128 ? 6.972 1.421 -18.564 1.00 65.56 128 ALA A N 1
ATOM 972 C CA . ALA A 1 128 ? 7.793 0.279 -18.953 1.00 65.56 128 ALA A CA 1
ATOM 973 C C . ALA A 1 128 ? 8.768 0.604 -20.092 1.00 65.56 128 ALA A C 1
ATOM 975 O O . ALA A 1 128 ? 9.945 0.259 -19.992 1.00 65.56 128 ALA A O 1
ATOM 976 N N . ILE A 1 129 ? 8.319 1.283 -21.157 1.00 67.56 129 ILE A N 1
ATOM 977 C CA . ILE A 1 129 ? 9.178 1.561 -22.318 1.00 67.56 129 ILE A CA 1
ATOM 978 C C . ILE A 1 129 ? 10.330 2.507 -21.937 1.00 67.56 129 ILE A C 1
ATOM 980 O O . ILE A 1 129 ? 11.486 2.123 -22.134 1.00 67.56 129 ILE A O 1
ATOM 984 N N . PRO A 1 130 ? 10.094 3.695 -21.344 1.00 75.00 130 PRO A N 1
ATOM 985 C CA . PRO A 1 130 ? 11.185 4.566 -20.918 1.00 75.00 130 PRO A CA 1
ATOM 986 C C . PRO A 1 130 ? 12.071 3.941 -19.841 1.00 75.00 130 PRO A C 1
ATOM 988 O O . PRO A 1 130 ? 13.281 4.135 -19.897 1.00 75.00 130 PRO A O 1
ATOM 991 N N . SER A 1 131 ? 11.525 3.157 -18.901 1.00 72.25 131 SER A N 1
ATOM 992 C CA . SER A 1 131 ? 12.336 2.459 -17.892 1.00 72.25 131 SER A CA 1
ATOM 993 C C . SER A 1 131 ? 13.294 1.443 -18.513 1.00 72.25 131 SER A C 1
ATOM 995 O O . SER A 1 131 ? 14.459 1.401 -18.123 1.00 72.25 131 SER A O 1
ATOM 997 N N . VAL A 1 132 ? 12.848 0.662 -19.504 1.00 73.69 132 VAL A N 1
ATOM 998 C CA . VAL A 1 132 ? 13.719 -0.279 -20.228 1.00 73.69 132 VAL A CA 1
ATOM 999 C C . VAL A 1 132 ? 14.768 0.473 -21.046 1.00 73.69 132 VAL A C 1
ATOM 1001 O O . VAL A 1 132 ? 15.939 0.106 -21.012 1.00 73.69 132 VAL A O 1
ATOM 1004 N N . VAL A 1 133 ? 14.380 1.548 -21.738 1.00 77.12 133 VAL A N 1
ATOM 1005 C CA . VAL A 1 133 ? 15.299 2.351 -22.561 1.00 77.12 133 VAL A CA 1
ATOM 1006 C C . VAL A 1 133 ? 16.365 3.038 -21.702 1.00 77.12 133 VAL A C 1
ATOM 1008 O O . VAL A 1 133 ? 17.553 2.939 -22.007 1.00 77.12 133 VAL A O 1
ATOM 1011 N N . ILE A 1 134 ? 15.970 3.693 -20.607 1.00 79.19 134 ILE A N 1
ATOM 1012 C CA . ILE A 1 134 ? 16.905 4.332 -19.671 1.00 79.19 134 ILE A CA 1
ATOM 1013 C C . ILE A 1 134 ? 17.788 3.279 -19.007 1.00 79.19 134 ILE A C 1
ATOM 1015 O O . ILE A 1 134 ? 18.998 3.472 -18.954 1.00 79.19 134 ILE A O 1
ATOM 1019 N N . GLY A 1 135 ? 17.222 2.156 -18.554 1.00 77.06 135 GLY A N 1
ATOM 1020 C CA . GLY A 1 135 ? 17.994 1.053 -17.982 1.00 77.06 135 GLY A CA 1
ATOM 1021 C C . GLY A 1 135 ? 19.052 0.529 -18.953 1.00 77.06 135 GLY A C 1
ATOM 1022 O O . GLY A 1 135 ? 20.214 0.406 -18.582 1.00 77.06 135 GLY A O 1
ATOM 1023 N N . PHE A 1 136 ? 18.686 0.312 -20.217 1.00 81.00 136 PHE A N 1
ATOM 1024 C CA . PHE A 1 136 ? 19.596 -0.179 -21.251 1.00 81.00 136 PHE A CA 1
ATOM 1025 C C . PHE A 1 136 ? 20.747 0.791 -21.555 1.00 81.00 136 PHE A C 1
ATOM 1027 O O . PHE A 1 136 ? 21.882 0.359 -21.729 1.00 81.00 136 PHE A O 1
ATOM 1034 N N . VAL A 1 137 ? 20.478 2.100 -21.599 1.00 83.19 137 VAL A N 1
ATOM 1035 C CA . VAL A 1 137 ? 21.500 3.120 -21.896 1.00 83.19 137 VAL A CA 1
ATOM 1036 C C . VAL A 1 137 ? 22.365 3.448 -20.673 1.00 83.19 137 VAL A C 1
ATOM 1038 O O . VAL A 1 137 ? 23.553 3.742 -20.812 1.00 83.19 137 VAL A O 1
ATOM 1041 N N . ALA A 1 138 ? 21.784 3.434 -19.472 1.00 82.00 138 ALA A N 1
ATOM 1042 C CA . ALA A 1 138 ? 22.440 3.924 -18.264 1.00 82.00 138 ALA A CA 1
ATOM 1043 C C . ALA A 1 138 ? 23.211 2.849 -17.488 1.00 82.00 138 ALA A C 1
ATOM 1045 O O . ALA A 1 138 ? 24.101 3.216 -16.725 1.00 82.00 138 ALA A O 1
ATOM 1046 N N . ILE A 1 139 ? 22.909 1.557 -17.664 1.00 81.88 139 ILE A N 1
ATOM 1047 C CA . ILE A 1 139 ? 23.446 0.469 -16.826 1.00 81.88 139 ILE A CA 1
ATOM 1048 C C . ILE A 1 139 ? 24.979 0.465 -16.722 1.00 81.88 139 ILE A C 1
ATOM 1050 O O . ILE A 1 139 ? 25.503 0.379 -15.616 1.00 81.88 139 ILE A O 1
ATOM 1054 N N . ASP A 1 140 ? 25.705 0.668 -17.824 1.00 82.81 140 ASP A N 1
ATOM 1055 C CA . ASP A 1 140 ? 27.174 0.734 -17.822 1.00 82.81 140 ASP A CA 1
ATOM 1056 C C . ASP A 1 140 ? 27.707 1.927 -17.016 1.00 82.81 140 ASP A C 1
ATOM 1058 O O . ASP A 1 140 ? 28.606 1.791 -16.185 1.00 82.81 140 ASP A O 1
ATOM 1062 N N . LYS A 1 141 ? 27.125 3.114 -17.232 1.00 83.31 141 LYS A N 1
ATOM 1063 C CA . LYS A 1 141 ? 27.518 4.349 -16.534 1.00 83.31 141 LYS A CA 1
ATOM 1064 C C . LYS A 1 141 ? 27.148 4.314 -15.052 1.00 83.31 141 LYS A C 1
ATOM 1066 O O . LYS A 1 141 ? 27.826 4.948 -14.250 1.00 83.31 141 LYS A O 1
ATOM 1071 N N . LEU A 1 142 ? 26.080 3.600 -14.711 1.00 81.69 142 LEU A N 1
ATOM 1072 C CA . LEU A 1 142 ? 25.550 3.493 -13.360 1.00 81.69 142 LEU A CA 1
ATOM 1073 C C . LEU A 1 142 ? 26.306 2.451 -12.524 1.00 81.69 142 LEU A C 1
ATOM 1075 O O . LEU A 1 142 ? 26.544 2.692 -11.345 1.00 81.69 142 LEU A O 1
ATOM 1079 N N . LEU A 1 143 ? 26.702 1.323 -13.126 1.00 79.50 143 LEU A N 1
ATOM 1080 C CA . LEU A 1 143 ? 27.452 0.261 -12.446 1.00 79.50 143 LEU A CA 1
ATOM 1081 C C . LEU A 1 143 ? 28.959 0.533 -12.386 1.00 79.50 143 LEU A C 1
ATOM 1083 O O . LEU A 1 143 ? 29.582 0.252 -11.367 1.00 79.50 143 LEU A O 1
ATOM 1087 N N . PHE A 1 144 ? 29.553 1.052 -13.465 1.00 81.44 144 PHE A N 1
ATOM 1088 C CA . PHE A 1 144 ? 31.015 1.147 -13.600 1.00 81.44 144 PHE A CA 1
ATOM 1089 C C . PHE A 1 144 ? 31.529 2.551 -13.935 1.00 81.44 144 PHE A C 1
ATOM 1091 O O . PHE A 1 144 ? 32.740 2.732 -14.079 1.00 81.44 144 PHE A O 1
ATOM 1098 N N . GLY A 1 145 ? 30.634 3.525 -14.109 1.00 77.81 145 GLY A N 1
ATOM 1099 C CA . GLY A 1 145 ? 30.984 4.920 -14.367 1.00 77.81 145 GLY A CA 1
ATOM 1100 C C . GLY A 1 145 ? 31.026 5.774 -13.099 1.00 77.81 145 GLY A C 1
ATOM 1101 O O . GLY A 1 145 ? 30.828 5.298 -11.986 1.00 77.81 145 GLY A O 1
ATOM 1102 N N . ASP A 1 146 ? 31.247 7.076 -13.279 1.00 78.88 146 ASP A N 1
ATOM 1103 C CA . ASP A 1 146 ? 31.380 8.030 -12.170 1.00 78.88 146 ASP A CA 1
ATOM 1104 C C . ASP A 1 146 ? 30.036 8.493 -11.567 1.00 78.88 146 ASP A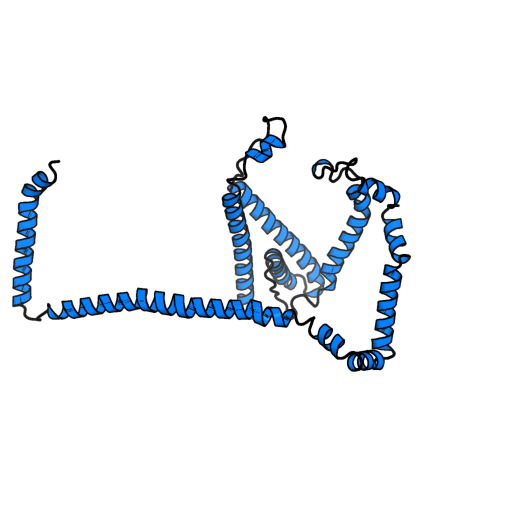 C 1
ATOM 1106 O O . ASP A 1 146 ? 30.023 9.377 -10.716 1.00 78.88 146 ASP A O 1
ATOM 1110 N N . PHE A 1 147 ? 28.893 7.925 -11.979 1.00 77.31 147 PHE A N 1
ATOM 1111 C CA . PHE A 1 147 ? 27.560 8.444 -11.622 1.00 77.31 147 PHE A CA 1
ATOM 1112 C C . PHE A 1 147 ? 27.318 8.537 -10.104 1.00 77.31 147 PHE A C 1
ATOM 1114 O O . PHE A 1 147 ? 26.700 9.491 -9.639 1.00 77.31 147 PHE A O 1
ATOM 1121 N N . PHE A 1 148 ? 27.828 7.574 -9.330 1.00 77.19 148 PHE A N 1
ATOM 1122 C CA . PHE A 1 148 ? 27.704 7.546 -7.867 1.00 77.19 148 PHE A CA 1
ATOM 1123 C C . PHE A 1 148 ? 28.996 7.887 -7.122 1.00 77.19 148 PHE A C 1
ATOM 1125 O O . PHE A 1 148 ? 29.038 7.749 -5.901 1.00 77.19 148 PHE A O 1
ATOM 1132 N N . ARG A 1 149 ? 30.046 8.332 -7.817 1.00 69.56 149 ARG A N 1
ATOM 1133 C CA . ARG A 1 149 ? 31.389 8.486 -7.239 1.00 69.56 149 ARG A CA 1
ATOM 1134 C C . ARG A 1 149 ? 31.435 9.400 -6.014 1.00 69.56 149 ARG A C 1
ATOM 1136 O O . ARG A 1 149 ? 32.161 9.105 -5.072 1.00 69.56 149 ARG A O 1
ATOM 1143 N N . ASP A 1 150 ? 30.634 10.462 -6.015 1.00 77.19 150 ASP A N 1
ATOM 1144 C CA . ASP A 1 150 ? 30.582 11.435 -4.917 1.00 77.19 150 ASP A CA 1
ATOM 1145 C C . ASP A 1 150 ? 29.562 11.063 -3.822 1.00 77.19 150 ASP A C 1
ATOM 1147 O O . ASP A 1 150 ? 29.531 11.687 -2.763 1.00 77.19 150 ASP A O 1
ATOM 1151 N N . ALA A 1 151 ? 28.717 10.054 -4.066 1.00 75.56 151 ALA A N 1
ATOM 1152 C CA . ALA A 1 151 ? 27.621 9.654 -3.178 1.00 75.56 151 ALA A CA 1
ATOM 1153 C C . ALA A 1 151 ? 27.856 8.303 -2.483 1.00 75.56 151 ALA A C 1
ATOM 1155 O O . ALA A 1 151 ? 27.347 8.083 -1.384 1.00 75.56 151 ALA A O 1
ATOM 1156 N N . ILE A 1 152 ? 28.606 7.389 -3.108 1.00 74.69 152 ILE A N 1
ATOM 1157 C CA . ILE A 1 152 ? 28.862 6.037 -2.605 1.00 74.69 152 ILE A CA 1
ATOM 1158 C C . ILE A 1 152 ? 30.372 5.790 -2.596 1.00 74.69 152 ILE A C 1
ATOM 1160 O O . ILE A 1 152 ? 31.000 5.645 -3.642 1.00 74.69 152 ILE A O 1
ATOM 1164 N N . PHE A 1 153 ? 30.942 5.678 -1.397 1.00 74.38 153 PHE A N 1
ATOM 1165 C CA . PHE A 1 153 ? 32.326 5.255 -1.201 1.00 74.38 153 PHE A CA 1
ATOM 1166 C C . PHE A 1 153 ? 32.373 3.745 -0.959 1.00 74.38 153 PHE A C 1
ATOM 1168 O O . PHE A 1 153 ? 31.842 3.257 0.037 1.00 74.38 153 PHE A O 1
ATOM 1175 N N . VAL A 1 154 ? 33.020 3.006 -1.862 1.00 72.25 154 VAL A N 1
ATOM 1176 C CA . VAL A 1 154 ? 33.255 1.561 -1.720 1.00 72.25 154 VAL A CA 1
ATOM 1177 C C . VAL A 1 154 ? 34.747 1.323 -1.518 1.00 72.25 154 VAL A C 1
ATOM 1179 O O . VAL A 1 154 ? 35.558 1.698 -2.365 1.00 72.25 154 VAL A O 1
ATOM 1182 N N . ASP A 1 155 ? 35.120 0.680 -0.410 1.00 78.44 155 ASP A N 1
ATOM 1183 C CA . ASP A 1 155 ? 36.482 0.176 -0.228 1.00 78.44 155 ASP A CA 1
ATOM 1184 C C . ASP A 1 155 ? 36.675 -1.078 -1.090 1.00 78.44 155 ASP A C 1
ATOM 1186 O O . ASP A 1 155 ? 36.312 -2.194 -0.705 1.00 78.44 155 ASP A O 1
ATOM 1190 N N . ALA A 1 156 ? 37.251 -0.881 -2.275 1.00 75.19 156 ALA A N 1
ATOM 1191 C CA . ALA A 1 156 ? 37.504 -1.944 -3.243 1.00 75.19 156 ALA A CA 1
ATOM 1192 C C . ALA A 1 156 ? 38.419 -3.061 -2.701 1.00 75.19 156 ALA A C 1
ATOM 1194 O O . ALA A 1 156 ? 38.370 -4.181 -3.200 1.00 75.19 156 ALA A O 1
ATOM 1195 N N . LYS A 1 157 ? 39.228 -2.804 -1.659 1.00 76.50 157 LYS A N 1
ATOM 1196 C CA . LYS A 1 157 ? 40.090 -3.833 -1.053 1.00 76.50 157 LYS A CA 1
ATOM 1197 C C . LYS A 1 157 ? 39.328 -4.733 -0.086 1.00 76.50 157 LYS A C 1
ATOM 1199 O O . LYS A 1 157 ? 39.624 -5.922 -0.009 1.00 76.50 157 LYS A O 1
ATOM 1204 N N . ALA A 1 158 ? 38.368 -4.179 0.653 1.00 80.19 158 ALA A N 1
ATOM 1205 C CA . ALA A 1 158 ? 37.531 -4.944 1.575 1.00 80.19 158 ALA A CA 1
ATOM 1206 C C . ALA A 1 158 ? 36.374 -5.666 0.856 1.00 80.19 158 ALA A C 1
ATOM 1208 O O . ALA A 1 158 ? 35.938 -6.729 1.303 1.00 80.19 158 ALA A O 1
ATOM 1209 N N . HIS A 1 159 ? 35.886 -5.114 -0.262 1.00 79.38 159 HIS A N 1
ATOM 1210 C CA . HIS A 1 159 ? 34.698 -5.602 -0.964 1.00 79.38 159 HIS A CA 1
ATOM 1211 C C . HIS A 1 159 ? 34.898 -5.677 -2.496 1.00 79.38 159 HIS A C 1
ATOM 1213 O O . HIS A 1 159 ? 34.407 -4.810 -3.220 1.00 79.38 159 HIS A O 1
ATOM 1219 N N . PRO A 1 160 ? 35.526 -6.749 -3.027 1.00 82.38 160 PRO A N 1
ATOM 1220 C CA . PRO A 1 160 ? 35.836 -6.899 -4.460 1.00 82.38 160 PRO A CA 1
ATOM 1221 C C . PRO A 1 160 ? 34.624 -7.286 -5.334 1.00 82.38 160 PRO A C 1
ATOM 1223 O O . PRO A 1 160 ? 34.775 -7.718 -6.474 1.00 82.38 160 PRO A O 1
ATOM 1226 N N . ALA A 1 161 ? 33.396 -7.171 -4.818 1.00 83.12 161 ALA A N 1
ATOM 1227 C CA . ALA A 1 161 ? 32.187 -7.629 -5.507 1.00 83.12 161 ALA A CA 1
ATOM 1228 C C . ALA A 1 161 ? 31.974 -6.937 -6.866 1.00 83.12 161 ALA A C 1
ATOM 1230 O O . ALA A 1 161 ? 31.508 -7.570 -7.812 1.00 83.12 161 ALA A O 1
ATOM 1231 N N . MET A 1 162 ? 32.349 -5.658 -6.977 1.00 82.06 162 MET A N 1
ATOM 1232 C CA . MET A 1 162 ? 32.230 -4.897 -8.225 1.00 82.06 162 MET A CA 1
ATOM 1233 C C . MET A 1 162 ? 33.263 -5.312 -9.276 1.00 82.06 162 MET A C 1
ATOM 1235 O O . MET A 1 162 ? 32.951 -5.273 -10.465 1.00 82.06 162 MET A O 1
ATOM 1239 N N . ASP A 1 163 ? 34.447 -5.760 -8.854 1.00 82.44 163 ASP A N 1
ATOM 1240 C CA . ASP A 1 163 ? 35.481 -6.260 -9.765 1.00 82.44 163 ASP A CA 1
ATOM 1241 C C . ASP A 1 163 ? 35.058 -7.606 -10.363 1.00 82.44 163 ASP A C 1
ATOM 1243 O O . ASP A 1 163 ? 35.069 -7.774 -11.581 1.00 82.44 163 ASP A O 1
ATOM 1247 N N . VAL A 1 164 ? 34.546 -8.518 -9.529 1.00 83.69 164 VAL A N 1
ATOM 1248 C CA . VAL A 1 164 ? 33.981 -9.798 -9.991 1.00 83.69 164 VAL A CA 1
ATOM 1249 C C . VAL A 1 164 ? 32.775 -9.570 -10.908 1.00 83.69 164 VAL A C 1
ATOM 1251 O O . VAL A 1 164 ? 32.638 -10.233 -11.936 1.00 83.69 164 VAL A O 1
ATOM 1254 N N . LEU A 1 165 ? 31.895 -8.617 -10.582 1.00 84.31 165 LEU A N 1
ATOM 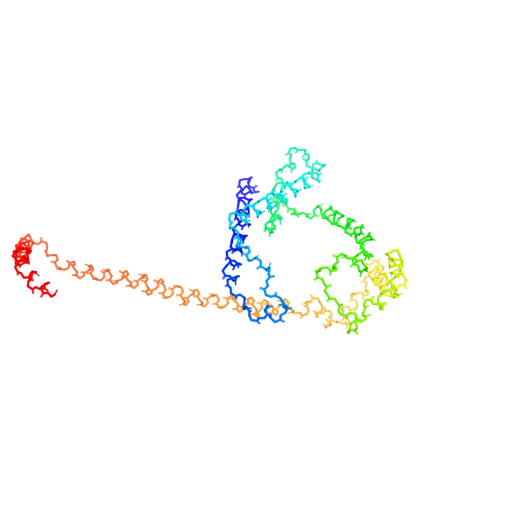1255 C CA . LEU A 1 165 ? 30.749 -8.283 -11.432 1.00 84.31 165 LEU A CA 1
ATOM 1256 C C . LEU A 1 165 ? 31.193 -7.756 -12.804 1.00 84.31 165 LEU A C 1
ATOM 1258 O O . LEU A 1 165 ? 30.566 -8.083 -13.811 1.00 84.31 165 LEU A O 1
ATOM 1262 N N . ARG A 1 166 ? 32.282 -6.980 -12.859 1.00 83.50 166 ARG A N 1
ATOM 1263 C CA . ARG A 1 166 ? 32.837 -6.441 -14.107 1.00 83.50 166 ARG A CA 1
ATOM 1264 C C . ARG A 1 166 ? 33.325 -7.537 -15.051 1.00 83.50 166 ARG A C 1
ATOM 1266 O O . ARG A 1 166 ? 33.172 -7.396 -16.259 1.00 83.50 166 ARG A O 1
ATOM 1273 N N . GLU A 1 167 ? 33.868 -8.628 -14.517 1.00 84.88 167 GLU A N 1
ATOM 1274 C CA . GLU A 1 167 ? 34.309 -9.777 -15.320 1.00 84.88 167 GLU A CA 1
ATOM 1275 C C . GLU A 1 167 ? 33.138 -10.514 -15.985 1.00 84.88 167 GLU A C 1
ATOM 1277 O O . GLU A 1 167 ? 33.276 -11.002 -17.104 1.00 84.88 167 GLU A O 1
ATOM 1282 N N . HIS A 1 168 ? 31.979 -10.560 -15.322 1.00 82.50 168 HIS A N 1
ATOM 1283 C CA . HIS A 1 168 ? 30.786 -11.272 -15.798 1.00 82.50 168 HIS A CA 1
ATOM 1284 C C . HIS A 1 168 ? 29.828 -10.381 -16.606 1.00 82.50 168 HIS A C 1
ATOM 1286 O O . HIS A 1 168 ? 28.899 -10.879 -17.247 1.00 82.50 168 HIS A O 1
ATOM 1292 N N . PHE A 1 169 ? 30.012 -9.059 -16.566 1.00 85.69 169 PHE A N 1
ATOM 1293 C CA . PHE A 1 169 ? 29.166 -8.111 -17.278 1.00 85.69 169 PHE A CA 1
ATOM 1294 C C . PHE A 1 169 ? 29.726 -7.812 -18.674 1.00 85.69 169 PHE A C 1
ATOM 1296 O O . PHE A 1 169 ? 30.700 -7.083 -18.841 1.00 85.69 169 PHE A O 1
ATOM 1303 N N . HIS A 1 170 ? 29.061 -8.338 -19.702 1.00 85.62 170 HIS A N 1
ATOM 1304 C CA . HIS A 1 170 ? 29.452 -8.169 -21.108 1.00 85.62 170 HIS A CA 1
ATOM 1305 C C . HIS A 1 170 ? 28.560 -7.168 -21.865 1.00 85.62 170 HIS A C 1
ATOM 1307 O O . HIS A 1 170 ? 28.341 -7.302 -23.069 1.00 85.62 170 HIS A O 1
ATOM 1313 N N . GLY A 1 171 ? 28.019 -6.172 -21.158 1.00 85.94 171 GLY A N 1
ATOM 1314 C CA . GLY A 1 171 ? 27.142 -5.144 -21.720 1.00 85.94 171 GLY A CA 1
ATOM 1315 C C . GLY A 1 171 ? 25.649 -5.473 -21.627 1.00 85.94 171 GLY A C 1
ATOM 1316 O O . GLY A 1 171 ? 25.234 -6.620 -21.440 1.00 85.94 171 GLY A O 1
ATOM 1317 N N . ALA A 1 172 ? 24.822 -4.438 -21.795 1.00 82.44 172 ALA A N 1
ATOM 1318 C CA . ALA A 1 172 ? 23.365 -4.529 -21.675 1.00 82.44 172 ALA A CA 1
ATOM 1319 C C . ALA A 1 172 ? 22.729 -5.538 -22.655 1.00 82.44 172 ALA A C 1
ATOM 1321 O O . ALA A 1 172 ? 21.794 -6.256 -22.301 1.00 82.44 172 ALA A O 1
ATOM 1322 N N . THR A 1 173 ? 23.250 -5.628 -23.884 1.00 85.12 173 THR A N 1
ATOM 1323 C CA . THR A 1 173 ? 22.764 -6.560 -24.916 1.00 85.12 173 THR A CA 1
ATOM 1324 C C . THR A 1 173 ? 23.063 -8.011 -24.565 1.00 85.12 173 THR A C 1
ATOM 1326 O O . THR A 1 173 ? 22.172 -8.856 -24.644 1.00 85.12 173 THR A O 1
ATOM 1329 N N . ALA A 1 174 ? 24.294 -8.302 -24.142 1.00 87.00 174 ALA A N 1
ATOM 1330 C CA . ALA A 1 174 ? 24.694 -9.636 -23.722 1.00 87.00 174 ALA A CA 1
ATOM 1331 C C . ALA A 1 174 ? 23.907 -10.075 -22.483 1.00 87.00 174 ALA A C 1
ATOM 1333 O O . ALA A 1 174 ? 23.422 -11.201 -22.447 1.00 87.00 174 ALA A O 1
ATOM 1334 N N . MET A 1 175 ? 23.694 -9.172 -21.518 1.00 83.38 175 MET A N 1
ATOM 1335 C CA . MET A 1 175 ? 22.855 -9.427 -20.345 1.00 83.38 175 MET A CA 1
ATOM 1336 C C . MET A 1 175 ? 21.411 -9.782 -20.738 1.00 83.38 175 MET A C 1
ATOM 1338 O O . MET A 1 175 ? 20.863 -10.767 -20.242 1.00 83.38 175 MET A O 1
ATOM 1342 N N . ALA A 1 176 ? 20.807 -9.018 -21.653 1.00 82.38 176 ALA A N 1
ATOM 1343 C CA . ALA A 1 176 ? 19.443 -9.264 -22.120 1.00 82.38 176 ALA A CA 1
ATOM 1344 C C . ALA A 1 176 ? 19.311 -10.616 -22.841 1.00 82.38 176 ALA A C 1
ATOM 1346 O O . ALA A 1 176 ? 18.390 -11.381 -22.558 1.00 82.38 176 ALA A O 1
ATOM 1347 N N . LEU A 1 177 ? 20.247 -10.937 -23.739 1.00 87.50 177 LEU A N 1
ATOM 1348 C CA . LEU A 1 177 ? 20.248 -12.206 -24.473 1.00 87.50 177 LEU A CA 1
ATOM 1349 C C . LEU A 1 177 ? 20.544 -13.400 -23.565 1.00 87.50 177 LEU A C 1
ATOM 1351 O O . LEU A 1 177 ? 19.917 -14.449 -23.710 1.00 87.50 177 LEU A O 1
ATOM 1355 N N . HIS A 1 178 ? 21.448 -13.232 -22.597 1.00 84.56 178 HIS A N 1
ATOM 1356 C CA . HIS A 1 178 ? 21.771 -14.270 -21.626 1.00 84.56 178 HIS A CA 1
ATOM 1357 C C . HIS A 1 178 ? 20.531 -14.690 -20.827 1.00 84.56 178 HIS A C 1
ATOM 1359 O O . HIS A 1 178 ? 20.337 -15.876 -20.574 1.00 84.56 178 HIS A O 1
ATOM 1365 N N . GLY A 1 179 ? 19.629 -13.745 -20.528 1.00 82.75 179 GLY A N 1
ATOM 1366 C CA . GLY A 1 179 ? 18.338 -14.015 -19.894 1.00 82.75 179 GLY A CA 1
ATOM 1367 C C . GLY A 1 179 ? 17.571 -15.179 -20.533 1.00 82.75 179 GLY A C 1
ATOM 1368 O O . GLY A 1 179 ? 17.098 -16.050 -19.807 1.00 82.75 179 GLY A O 1
ATOM 1369 N N . PHE A 1 180 ? 17.537 -15.263 -21.867 1.00 85.00 180 PHE A N 1
ATOM 1370 C CA . PHE A 1 180 ? 16.795 -16.287 -22.620 1.00 85.00 180 PHE A CA 1
ATOM 1371 C C . PHE A 1 180 ? 17.435 -17.679 -22.622 1.00 85.00 180 PHE A C 1
ATOM 1373 O O . PHE A 1 180 ? 16.767 -18.659 -22.940 1.00 85.00 180 PHE A O 1
ATOM 1380 N N . VAL A 1 181 ? 18.719 -17.786 -22.285 1.00 90.19 181 VAL A N 1
ATOM 1381 C CA . VAL A 1 181 ? 19.426 -19.076 -22.218 1.00 90.19 181 VAL A CA 1
ATOM 1382 C C . VAL A 1 181 ? 19.595 -19.571 -20.783 1.00 90.19 181 VAL A C 1
ATOM 1384 O O . VAL A 1 181 ? 20.084 -20.676 -20.559 1.00 90.19 181 VAL A O 1
ATOM 1387 N N . THR A 1 182 ? 19.175 -18.775 -19.798 1.00 89.19 182 THR A N 1
ATOM 1388 C CA . THR A 1 182 ? 19.287 -19.144 -18.387 1.00 89.19 182 THR A CA 1
ATOM 1389 C C . THR A 1 182 ? 18.230 -20.165 -17.958 1.00 89.19 182 THR A C 1
ATOM 1391 O O . THR A 1 182 ? 17.110 -20.208 -18.470 1.00 89.19 182 THR A O 1
ATOM 1394 N N . LEU A 1 183 ? 18.562 -20.972 -16.947 1.00 91.44 183 LEU A N 1
ATOM 1395 C CA . LEU A 1 183 ? 17.639 -21.959 -16.380 1.00 91.44 183 LEU A CA 1
ATOM 1396 C C . LEU A 1 183 ? 16.315 -21.345 -15.865 1.00 91.44 183 LEU A C 1
ATOM 1398 O O . LEU A 1 183 ? 15.267 -21.936 -16.128 1.00 91.44 183 LEU A O 1
ATOM 1402 N N . PRO A 1 184 ? 16.302 -20.166 -15.201 1.00 88.81 184 PRO A N 1
ATOM 1403 C CA . PRO A 1 184 ? 15.060 -19.494 -14.820 1.00 88.81 184 PRO A CA 1
ATOM 1404 C C . PRO A 1 184 ? 14.120 -19.199 -15.992 1.00 88.81 184 PRO A C 1
ATOM 1406 O O . PRO A 1 184 ? 12.909 -19.325 -15.827 1.00 88.81 184 PRO A O 1
ATOM 1409 N N . PHE A 1 185 ? 14.645 -18.857 -17.176 1.00 83.06 185 PHE A N 1
ATOM 1410 C CA . PHE A 1 185 ? 13.811 -18.631 -18.358 1.00 83.06 185 PHE A CA 1
ATOM 1411 C C . PHE A 1 185 ? 13.083 -19.908 -18.781 1.00 83.06 185 PHE A C 1
ATOM 1413 O O . PHE A 1 185 ? 11.865 -19.894 -18.958 1.00 83.06 185 PHE A O 1
ATOM 1420 N N . PHE A 1 186 ? 13.799 -21.032 -18.864 1.00 91.12 186 PHE A N 1
ATOM 1421 C CA . PHE A 1 186 ? 13.185 -22.319 -19.195 1.00 91.12 186 PHE A CA 1
ATOM 1422 C C . PHE A 1 186 ? 12.210 -22.802 -18.117 1.00 91.12 186 PHE A C 1
ATOM 1424 O O . PHE A 1 186 ? 11.168 -23.359 -18.454 1.00 91.12 186 PHE A O 1
ATOM 1431 N N . LEU A 1 187 ? 12.497 -22.552 -16.836 1.00 91.25 187 LEU A N 1
ATOM 1432 C CA . LEU A 1 187 ? 11.585 -22.863 -15.733 1.00 91.25 187 LEU A CA 1
ATOM 1433 C C . LEU A 1 187 ? 10.284 -22.048 -15.833 1.00 91.25 187 LEU A C 1
ATOM 1435 O O . LEU A 1 187 ? 9.194 -22.605 -15.703 1.00 91.25 187 LEU A O 1
ATOM 1439 N N . ALA A 1 188 ? 10.387 -20.742 -16.099 1.00 81.44 188 ALA A N 1
ATOM 1440 C CA . ALA A 1 188 ? 9.233 -19.868 -16.285 1.00 81.44 188 ALA A CA 1
ATOM 1441 C C . ALA A 1 188 ? 8.410 -20.283 -17.514 1.00 81.44 188 ALA A C 1
ATOM 1443 O O . ALA A 1 188 ? 7.188 -20.413 -17.421 1.00 81.44 188 ALA A O 1
ATOM 1444 N N . LEU A 1 189 ? 9.075 -20.567 -18.639 1.00 84.25 189 LEU A N 1
ATOM 1445 C CA . LEU A 1 189 ? 8.433 -21.063 -19.856 1.00 84.25 189 LEU A CA 1
ATOM 1446 C C . LEU A 1 189 ? 7.713 -22.394 -19.605 1.00 84.25 189 LEU A C 1
ATOM 1448 O O . LEU A 1 189 ? 6.560 -22.550 -20.002 1.00 84.25 189 LEU A O 1
ATOM 1452 N N . ALA A 1 190 ? 8.348 -23.332 -18.899 1.00 90.50 190 ALA A N 1
ATOM 1453 C CA . ALA A 1 190 ? 7.726 -24.591 -18.506 1.00 90.50 190 ALA A CA 1
ATOM 1454 C C . ALA A 1 190 ? 6.492 -24.365 -17.619 1.00 90.50 190 ALA A C 1
ATOM 1456 O O . ALA A 1 190 ? 5.468 -25.006 -17.838 1.00 90.50 190 ALA A O 1
ATOM 1457 N N . GLY A 1 191 ? 6.549 -23.420 -16.674 1.00 84.75 191 GLY A N 1
ATOM 1458 C CA . GLY A 1 191 ? 5.403 -23.030 -15.848 1.00 84.75 191 GLY A CA 1
ATOM 1459 C C . GLY A 1 191 ? 4.225 -22.503 -16.674 1.00 84.75 191 GLY A C 1
ATOM 1460 O O . GLY A 1 191 ? 3.091 -22.933 -16.465 1.00 84.75 191 GLY A O 1
ATOM 1461 N N . VAL A 1 192 ? 4.491 -21.637 -17.658 1.00 80.69 192 VAL A N 1
ATOM 1462 C CA . VAL A 1 192 ? 3.467 -21.111 -18.580 1.00 80.69 192 VAL A CA 1
ATOM 1463 C C . VAL A 1 192 ? 2.867 -22.224 -19.436 1.00 80.69 192 VAL A C 1
ATOM 1465 O O . VAL A 1 192 ? 1.645 -22.318 -19.548 1.00 80.69 192 VAL A O 1
ATOM 1468 N N . LEU A 1 193 ? 3.699 -23.094 -20.014 1.00 89.56 193 LEU A N 1
ATOM 1469 C CA . LEU A 1 193 ? 3.237 -24.213 -20.839 1.00 89.56 193 LEU A CA 1
ATOM 1470 C C . LEU A 1 193 ? 2.414 -25.221 -20.029 1.00 89.56 193 LEU A C 1
ATOM 1472 O O . LEU A 1 193 ? 1.393 -25.712 -20.510 1.00 89.56 193 LEU A O 1
ATOM 1476 N N . LEU A 1 194 ? 2.823 -25.503 -18.792 1.00 85.50 194 LEU A N 1
ATOM 1477 C CA . LEU A 1 194 ? 2.106 -26.394 -17.884 1.00 85.50 194 LEU A CA 1
ATOM 1478 C C . LEU A 1 194 ? 0.759 -25.788 -17.479 1.00 85.50 194 LEU A C 1
ATOM 1480 O O . LEU A 1 194 ? -0.255 -26.478 -17.545 1.00 85.50 194 LEU A O 1
ATOM 1484 N N . ALA A 1 195 ? 0.719 -24.494 -17.149 1.00 78.69 195 ALA A N 1
ATOM 1485 C CA . ALA A 1 195 ? -0.529 -23.788 -16.871 1.00 78.69 195 ALA A CA 1
ATOM 1486 C C . ALA A 1 195 ? -1.466 -23.797 -18.090 1.00 78.69 195 ALA A C 1
ATOM 1488 O O . ALA A 1 195 ? -2.635 -24.154 -17.962 1.00 78.69 195 ALA A O 1
ATOM 1489 N N . TRP A 1 196 ? -0.955 -23.486 -19.284 1.00 84.25 196 TRP A N 1
ATOM 1490 C CA . TRP A 1 196 ? -1.719 -23.578 -20.531 1.00 84.25 196 TRP A CA 1
ATOM 1491 C C . TRP A 1 196 ? -2.293 -24.984 -20.739 1.00 84.25 196 TRP A C 1
ATOM 1493 O O . TRP A 1 196 ? -3.476 -25.134 -21.042 1.00 84.25 196 TRP A O 1
ATOM 1503 N N . PHE A 1 197 ? -1.487 -26.026 -20.526 1.00 85.00 197 PHE A N 1
ATOM 1504 C CA . PHE A 1 197 ? -1.929 -27.407 -20.679 1.00 85.00 197 PHE A CA 1
ATOM 1505 C C . PHE A 1 197 ? -3.016 -27.776 -19.658 1.00 85.00 197 PHE A C 1
ATOM 1507 O O . PHE A 1 197 ? -4.053 -28.316 -20.041 1.00 85.00 197 PHE A O 1
ATOM 1514 N N . PHE A 1 198 ? -2.820 -27.439 -18.382 1.00 82.69 198 PHE A N 1
ATOM 1515 C CA . PHE A 1 198 ? -3.769 -27.735 -17.307 1.00 82.69 198 PHE A CA 1
ATOM 1516 C C . PHE A 1 198 ? -5.090 -26.989 -17.474 1.00 82.69 198 PHE A C 1
ATOM 1518 O O . PHE A 1 198 ? -6.134 -27.587 -17.277 1.00 82.69 198 PHE A O 1
ATOM 1525 N N . TYR A 1 199 ? -5.076 -25.719 -17.874 1.00 77.19 199 TYR A N 1
ATOM 1526 C CA . TYR A 1 199 ? -6.304 -24.925 -17.943 1.00 77.19 199 TYR A CA 1
ATOM 1527 C C . TYR A 1 199 ? -7.008 -24.965 -19.308 1.00 77.19 199 TYR A C 1
ATOM 1529 O O . TYR A 1 199 ? -8.222 -24.790 -19.345 1.00 77.19 199 TYR A O 1
ATOM 1537 N N . LEU A 1 200 ? -6.301 -25.203 -20.424 1.00 74.12 200 LEU A N 1
ATOM 1538 C CA . LEU A 1 200 ? -6.916 -25.202 -21.766 1.00 74.12 200 LEU A CA 1
ATOM 1539 C C . LEU A 1 200 ? -7.051 -26.582 -22.407 1.00 74.12 200 LEU A C 1
ATOM 1541 O O . LEU A 1 200 ? -7.965 -26.788 -23.203 1.00 74.12 200 LEU A O 1
ATOM 1545 N N . LYS A 1 201 ? -6.139 -27.520 -22.129 1.00 81.69 201 LYS A N 1
ATOM 1546 C CA . LYS A 1 201 ? -6.181 -28.858 -22.743 1.00 81.69 201 LYS A CA 1
ATOM 1547 C C . LYS A 1 201 ? -6.771 -29.906 -21.820 1.00 81.69 201 LYS A C 1
ATOM 1549 O O . LYS A 1 201 ? -7.514 -30.758 -22.300 1.00 81.69 201 LYS A O 1
ATOM 1554 N N . ARG A 1 202 ? -6.434 -29.860 -20.530 1.00 87.06 202 ARG A N 1
ATOM 1555 C CA . ARG A 1 202 ? -6.815 -30.904 -19.581 1.00 87.06 202 ARG A CA 1
ATOM 1556 C C . ARG A 1 202 ? -7.207 -30.359 -18.188 1.00 87.06 202 ARG A C 1
ATOM 1558 O O . ARG A 1 202 ? -6.455 -30.558 -17.229 1.00 87.06 202 ARG A O 1
ATOM 1565 N N . PRO A 1 203 ? -8.381 -29.694 -18.076 1.00 81.69 203 PRO A N 1
ATOM 1566 C CA . PRO A 1 203 ? -8.873 -29.073 -16.835 1.00 81.69 203 PRO A CA 1
ATOM 1567 C C . PRO A 1 203 ? -9.170 -30.043 -15.687 1.00 81.69 203 PRO A C 1
ATOM 1569 O O . PRO A 1 203 ? -9.236 -29.618 -14.539 1.00 81.69 203 PRO A O 1
ATOM 1572 N N . ASP A 1 204 ? -9.296 -31.343 -15.961 1.00 87.06 204 ASP A N 1
ATOM 1573 C CA . ASP A 1 204 ? -9.461 -32.385 -14.942 1.00 87.06 204 ASP A CA 1
ATOM 1574 C C . ASP A 1 204 ? -8.237 -32.518 -14.023 1.00 87.06 204 ASP A C 1
ATOM 1576 O O . ASP A 1 204 ? -8.381 -32.898 -12.862 1.00 87.06 204 ASP A O 1
ATOM 1580 N N . ILE A 1 205 ? -7.029 -32.191 -14.498 1.00 85.12 205 ILE A N 1
ATOM 1581 C CA . ILE A 1 205 ? -5.801 -32.374 -13.711 1.00 85.12 205 ILE A CA 1
ATOM 1582 C C . ILE A 1 205 ? -5.763 -31.460 -12.469 1.00 85.12 205 ILE A C 1
ATOM 1584 O O . ILE A 1 205 ? -5.541 -31.995 -11.378 1.00 85.12 205 ILE A O 1
ATOM 1588 N N . PRO A 1 206 ? -5.963 -30.126 -12.568 1.00 82.75 206 PRO A N 1
ATOM 1589 C CA . PRO A 1 206 ? -6.045 -29.253 -11.394 1.00 82.75 206 PRO A CA 1
ATOM 1590 C C . PRO A 1 206 ? -7.059 -29.715 -10.347 1.00 82.75 206 PRO A C 1
ATOM 1592 O O . PRO A 1 206 ? -6.726 -29.740 -9.162 1.00 82.75 206 PRO A O 1
ATOM 1595 N N . ASP A 1 207 ? -8.250 -30.141 -10.773 1.00 82.06 207 ASP A N 1
ATOM 1596 C CA . ASP A 1 207 ? -9.309 -30.598 -9.867 1.00 82.06 207 ASP A CA 1
ATOM 1597 C C . ASP A 1 207 ? -8.916 -31.896 -9.151 1.00 82.06 207 ASP A C 1
ATOM 1599 O O . ASP A 1 207 ? -9.067 -32.018 -7.932 1.00 82.06 207 ASP A O 1
ATOM 1603 N N . MET A 1 208 ? -8.327 -32.851 -9.878 1.00 90.69 208 MET A N 1
ATOM 1604 C CA . MET A 1 208 ? -7.779 -34.074 -9.286 1.00 90.69 208 MET A CA 1
ATOM 1605 C C . MET A 1 208 ? -6.657 -33.773 -8.284 1.00 90.69 208 MET A C 1
ATOM 1607 O O . MET A 1 208 ? -6.591 -34.396 -7.221 1.00 90.69 208 MET A O 1
ATOM 1611 N N . LEU A 1 209 ? -5.771 -32.820 -8.596 1.00 88.12 209 LEU A N 1
ATOM 1612 C CA . LEU A 1 209 ? -4.704 -32.388 -7.690 1.00 88.12 209 LEU A CA 1
ATOM 1613 C C . LEU A 1 209 ? -5.272 -31.717 -6.436 1.00 88.12 209 LEU A C 1
ATOM 1615 O O . LEU A 1 209 ? -4.806 -32.018 -5.337 1.00 88.12 209 LEU A O 1
ATOM 1619 N N . ALA A 1 210 ? -6.283 -30.860 -6.584 1.00 87.88 210 ALA A N 1
ATOM 1620 C CA . ALA A 1 210 ? -6.947 -30.193 -5.471 1.00 87.88 210 ALA A CA 1
ATOM 1621 C C . ALA A 1 210 ? -7.633 -31.199 -4.535 1.00 87.88 210 ALA A C 1
ATOM 1623 O O . ALA A 1 210 ? -7.532 -31.071 -3.318 1.00 87.88 210 ALA A O 1
ATOM 1624 N N . GLN A 1 211 ? -8.267 -32.241 -5.079 1.00 92.19 211 GLN A N 1
ATOM 1625 C CA . GLN A 1 211 ? -8.881 -33.302 -4.276 1.00 92.19 211 GLN A CA 1
ATOM 1626 C C . GLN A 1 211 ? -7.836 -34.179 -3.574 1.00 92.19 211 GLN A C 1
ATOM 1628 O O . GLN A 1 211 ? -7.982 -34.493 -2.392 1.00 92.19 211 GLN A O 1
ATOM 1633 N N . ARG A 1 212 ? -6.757 -34.556 -4.275 1.00 94.81 212 ARG A N 1
ATOM 1634 C CA . ARG A 1 212 ? -5.707 -35.431 -3.729 1.00 94.81 212 ARG A CA 1
ATOM 1635 C C . ARG A 1 212 ? -4.848 -34.740 -2.671 1.00 94.81 212 ARG A C 1
ATOM 1637 O O . ARG A 1 212 ? -4.475 -35.369 -1.685 1.00 94.81 212 ARG A O 1
ATOM 1644 N N . PHE A 1 213 ? -4.544 -33.459 -2.867 1.00 94.38 213 PHE A N 1
ATOM 1645 C CA . PHE A 1 213 ? -3.766 -32.629 -1.947 1.00 94.38 213 PHE A CA 1
ATOM 1646 C C . PHE A 1 213 ? -4.645 -31.576 -1.268 1.00 94.38 213 PHE A C 1
ATOM 1648 O O . PHE A 1 213 ? -4.244 -30.422 -1.119 1.00 94.38 213 PHE A O 1
ATOM 1655 N N . SER A 1 214 ? -5.838 -31.977 -0.828 1.00 91.56 214 SER A N 1
ATOM 1656 C CA . SER A 1 214 ? -6.857 -31.081 -0.266 1.00 91.56 214 SER A CA 1
ATOM 1657 C C . SER A 1 214 ? -6.362 -30.236 0.906 1.00 91.56 214 SER A C 1
ATOM 1659 O O . SER A 1 214 ? -6.707 -29.064 0.990 1.00 91.56 214 SER A O 1
ATOM 1661 N N . ALA A 1 215 ? -5.496 -30.776 1.768 1.00 92.94 215 ALA A N 1
ATOM 1662 C CA . ALA A 1 215 ? -4.899 -30.025 2.872 1.00 92.94 215 ALA A CA 1
ATOM 1663 C C . ALA A 1 215 ? -3.960 -28.904 2.388 1.00 92.94 215 ALA A C 1
ATOM 1665 O O . ALA A 1 215 ? -4.047 -27.770 2.857 1.00 92.94 215 ALA A O 1
ATOM 1666 N N . LEU A 1 216 ? -3.082 -29.203 1.424 1.00 91.75 216 LEU A N 1
ATOM 1667 C CA . LEU A 1 216 ? -2.157 -28.218 0.859 1.00 91.75 216 LEU A CA 1
ATOM 1668 C C . LEU A 1 216 ? -2.915 -27.178 0.026 1.00 91.75 216 LEU A C 1
ATOM 1670 O O . LEU A 1 216 ? -2.647 -25.985 0.134 1.00 91.75 216 LEU A O 1
ATOM 1674 N N . TYR A 1 217 ? -3.899 -27.628 -0.754 1.00 88.44 217 TYR A N 1
ATOM 1675 C CA . TYR A 1 217 ? -4.796 -26.759 -1.504 1.00 88.44 217 TYR A CA 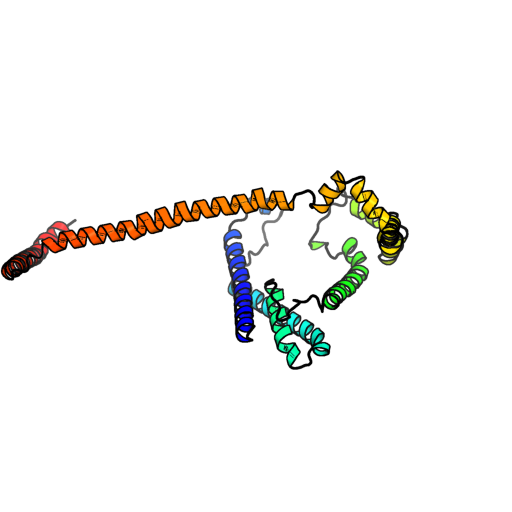1
ATOM 1676 C C . TYR A 1 217 ? -5.579 -25.831 -0.569 1.00 88.44 217 TYR A C 1
ATOM 1678 O O . TYR A 1 217 ? -5.604 -24.627 -0.800 1.00 88.44 217 TYR A O 1
ATOM 1686 N N . ALA A 1 218 ? -6.141 -26.353 0.529 1.00 90.69 218 ALA A N 1
ATOM 1687 C CA . ALA A 1 218 ? -6.838 -25.559 1.538 1.00 90.69 218 ALA A CA 1
ATOM 1688 C C . ALA A 1 218 ? -5.921 -24.502 2.171 1.00 90.69 218 ALA A C 1
ATOM 1690 O O . ALA A 1 218 ? -6.337 -23.363 2.363 1.00 90.69 218 ALA A O 1
ATOM 1691 N N . LEU A 1 219 ? -4.665 -24.840 2.456 1.00 93.56 219 LEU A N 1
ATOM 1692 C CA . LEU A 1 219 ? -3.693 -23.887 2.984 1.00 93.56 219 LEU A CA 1
ATOM 1693 C C . LEU A 1 219 ? -3.358 -22.786 1.964 1.00 93.56 219 LEU A C 1
ATOM 1695 O O . LEU A 1 219 ? -3.376 -21.607 2.316 1.00 93.56 219 LEU A O 1
ATOM 1699 N N . LEU A 1 220 ? -3.107 -23.148 0.704 1.00 88.38 220 LEU A N 1
ATOM 1700 C CA . LEU A 1 220 ? -2.780 -22.203 -0.369 1.00 88.38 220 LEU A CA 1
ATOM 1701 C C . LEU A 1 220 ? -3.964 -21.290 -0.723 1.00 88.38 220 LEU A C 1
ATOM 1703 O O . LEU A 1 220 ? -3.788 -20.078 -0.833 1.00 88.38 220 LEU A O 1
ATOM 1707 N N . VAL A 1 221 ? -5.175 -21.846 -0.852 1.00 88.31 221 VAL A N 1
ATOM 1708 C CA . VAL A 1 221 ? -6.385 -21.085 -1.212 1.00 88.31 221 VAL A CA 1
ATOM 1709 C C . VAL A 1 221 ? -6.814 -20.137 -0.093 1.00 88.31 221 VAL A C 1
ATOM 1711 O O . VAL A 1 221 ? -7.252 -19.024 -0.365 1.00 88.31 221 VAL A O 1
ATOM 1714 N N . ASN A 1 222 ? -6.606 -20.523 1.172 1.00 88.44 222 ASN A N 1
ATOM 1715 C CA . ASN A 1 222 ? -6.832 -19.646 2.321 1.00 88.44 222 ASN A CA 1
ATOM 1716 C C . ASN A 1 222 ? -5.642 -18.708 2.591 1.00 88.44 222 ASN A C 1
ATOM 1718 O O . ASN A 1 222 ? -5.542 -18.167 3.692 1.00 88.44 222 ASN A O 1
ATOM 1722 N N . LYS A 1 223 ? -4.732 -18.517 1.620 1.00 88.81 223 LYS A N 1
ATOM 1723 C CA . LYS A 1 223 ? -3.558 -17.632 1.714 1.00 88.81 223 LYS A CA 1
ATOM 1724 C C . LYS A 1 223 ? -2.761 -17.854 3.002 1.00 88.81 223 LYS A C 1
ATOM 1726 O O . LYS A 1 223 ? -2.434 -16.913 3.727 1.00 88.81 223 LYS A O 1
ATOM 1731 N N . TYR A 1 224 ? -2.492 -19.116 3.323 1.00 92.94 224 TYR A N 1
ATOM 1732 C CA . TYR A 1 224 ? -1.777 -19.518 4.537 1.00 92.94 224 TYR A CA 1
ATOM 1733 C C . TYR A 1 224 ? -2.471 -19.085 5.844 1.00 92.94 224 TYR A C 1
ATOM 1735 O O . TYR A 1 224 ? -1.843 -19.061 6.897 1.00 92.94 224 TYR A O 1
ATOM 1743 N N . TYR A 1 225 ? -3.760 -18.732 5.788 1.00 91.25 225 TYR A N 1
ATOM 1744 C CA . TYR A 1 225 ? -4.558 -18.173 6.884 1.00 91.25 225 TYR A CA 1
ATOM 1745 C C . TYR A 1 225 ? -4.014 -16.865 7.481 1.00 91.25 225 TYR A C 1
ATOM 1747 O O . TYR A 1 225 ? -4.469 -16.444 8.548 1.00 91.25 225 TYR A O 1
ATOM 1755 N N . LEU A 1 226 ? -3.088 -16.187 6.794 1.00 90.31 226 LEU A N 1
ATOM 1756 C CA . LEU A 1 226 ? -2.492 -14.940 7.278 1.00 90.31 226 LEU A CA 1
ATOM 1757 C C . LEU A 1 226 ? -3.521 -13.808 7.354 1.00 90.31 226 LEU A C 1
ATOM 1759 O O . LEU A 1 226 ? -3.536 -13.071 8.338 1.00 90.31 226 LEU A O 1
ATOM 1763 N N . ASP A 1 227 ? -4.433 -13.726 6.381 1.00 87.06 227 ASP A N 1
ATOM 1764 C CA . ASP A 1 227 ? -5.531 -12.749 6.380 1.00 87.06 227 ASP A CA 1
ATOM 1765 C C . ASP A 1 227 ? -6.429 -12.937 7.614 1.00 87.06 227 ASP A C 1
ATOM 1767 O O . ASP A 1 227 ? -6.720 -11.988 8.341 1.00 87.06 227 ASP A O 1
ATOM 1771 N N . ARG A 1 228 ? -6.795 -14.190 7.914 1.00 89.88 228 ARG A N 1
ATOM 1772 C CA . ARG A 1 228 ? -7.631 -14.533 9.072 1.00 89.88 228 ARG A CA 1
ATOM 1773 C C . ARG A 1 228 ? -6.923 -14.247 10.394 1.00 89.88 228 ARG A C 1
ATOM 1775 O O . ARG A 1 228 ? -7.550 -13.760 11.333 1.00 89.88 228 ARG A O 1
ATOM 1782 N N . LEU A 1 229 ? -5.627 -14.544 10.480 1.00 93.44 229 LEU A N 1
ATOM 1783 C CA . LEU A 1 229 ? -4.817 -14.186 11.641 1.00 93.44 229 LEU A CA 1
ATOM 1784 C C . LEU A 1 229 ? -4.817 -12.668 11.829 1.00 93.44 229 LEU A C 1
ATOM 1786 O O . LEU A 1 229 ? -5.022 -12.195 12.946 1.00 93.44 229 LEU A O 1
ATOM 1790 N N . ASN A 1 230 ? -4.655 -11.907 10.746 1.00 90.25 230 ASN A N 1
ATOM 1791 C CA . ASN A 1 230 ? -4.649 -10.455 10.809 1.00 90.25 230 ASN A CA 1
ATOM 1792 C C . ASN A 1 230 ? -5.988 -9.888 11.295 1.00 90.25 230 ASN A C 1
ATOM 1794 O O . ASN A 1 230 ? -6.022 -9.096 12.239 1.00 90.25 230 ASN A O 1
ATOM 1798 N N . GLU A 1 231 ? -7.096 -10.360 10.729 1.00 91.75 231 GLU A N 1
ATOM 1799 C CA . GLU A 1 231 ? -8.433 -9.914 11.118 1.00 91.75 231 GLU A CA 1
ATOM 1800 C C . GLU A 1 231 ? -8.778 -10.222 12.575 1.00 91.75 231 GLU A C 1
ATOM 1802 O O . GLU A 1 231 ? -9.407 -9.398 13.245 1.00 91.75 231 GLU A O 1
ATOM 1807 N N . ILE A 1 232 ? -8.385 -11.395 13.075 1.00 92.75 232 ILE A N 1
ATOM 1808 C CA . ILE A 1 232 ? -8.696 -11.815 14.444 1.00 92.75 232 ILE A CA 1
ATOM 1809 C C . ILE A 1 232 ? -7.781 -11.101 15.440 1.00 92.75 232 ILE A C 1
ATOM 1811 O O . ILE A 1 232 ? -8.263 -10.522 16.413 1.00 92.75 232 ILE A O 1
ATOM 1815 N N . VAL A 1 233 ? -6.470 -11.136 15.201 1.00 91.69 233 VAL A N 1
ATOM 1816 C CA . VAL A 1 233 ? -5.471 -10.686 16.174 1.00 91.69 233 VAL A CA 1
ATOM 1817 C C . VAL A 1 233 ? -5.294 -9.176 16.110 1.00 91.69 233 VAL A C 1
ATOM 1819 O O . VAL A 1 233 ? -5.476 -8.493 17.116 1.00 91.69 233 VAL A O 1
ATOM 1822 N N . PHE A 1 234 ? -4.975 -8.638 14.934 1.00 90.75 234 PHE A N 1
ATOM 1823 C CA . PHE A 1 234 ? -4.644 -7.222 14.798 1.00 90.75 234 PHE A CA 1
ATOM 1824 C C . PHE A 1 234 ? -5.904 -6.369 14.680 1.00 90.75 234 PHE A C 1
ATOM 1826 O O . PHE A 1 234 ? -6.127 -5.494 15.516 1.00 90.75 234 PHE A O 1
ATOM 1833 N N . ALA A 1 235 ? -6.770 -6.641 13.701 1.00 89.75 235 ALA A N 1
ATOM 1834 C CA . ALA A 1 235 ? -7.970 -5.828 13.502 1.00 89.75 235 ALA A CA 1
ATOM 1835 C C . ALA A 1 235 ? -8.984 -6.016 14.646 1.00 89.75 235 ALA A C 1
ATOM 1837 O O . ALA A 1 235 ? -9.542 -5.045 15.158 1.00 89.75 235 ALA A O 1
ATOM 1838 N N . GLY A 1 236 ? -9.211 -7.261 15.077 1.00 91.94 236 GLY A N 1
ATOM 1839 C CA . GLY A 1 236 ? -10.066 -7.595 16.216 1.00 91.94 236 GLY A CA 1
ATOM 1840 C C . GLY A 1 236 ? -9.554 -6.995 17.522 1.00 91.94 236 GLY A C 1
ATOM 1841 O O . GLY A 1 236 ? -10.318 -6.321 18.216 1.00 91.94 236 GLY A O 1
ATOM 1842 N N . GLY A 1 237 ? -8.259 -7.158 17.810 1.00 92.81 237 GLY A N 1
ATOM 1843 C CA . GLY A 1 237 ? -7.613 -6.562 18.979 1.00 92.81 237 GLY A CA 1
ATOM 1844 C C . GLY A 1 237 ? -7.722 -5.037 18.993 1.00 92.81 237 GLY A C 1
ATOM 1845 O O . GLY A 1 237 ? -8.164 -4.460 19.986 1.00 92.81 237 GLY A O 1
ATOM 1846 N N . ALA A 1 238 ? -7.422 -4.377 17.872 1.00 93.06 238 ALA A N 1
ATOM 1847 C CA . ALA A 1 238 ? -7.530 -2.925 17.754 1.00 93.06 238 ALA A CA 1
ATOM 1848 C C . ALA A 1 238 ? -8.968 -2.425 17.968 1.00 93.06 238 ALA A C 1
ATOM 1850 O O . ALA A 1 238 ? -9.181 -1.458 18.700 1.00 93.06 238 ALA A O 1
ATOM 1851 N N . ARG A 1 239 ? -9.973 -3.105 17.394 1.00 92.62 239 ARG A N 1
ATOM 1852 C CA . ARG A 1 239 ? -11.391 -2.764 17.604 1.00 92.62 239 ARG A CA 1
ATOM 1853 C C . ARG A 1 239 ? -11.814 -2.928 19.060 1.00 92.62 239 ARG A C 1
ATOM 1855 O O . ARG A 1 239 ? -12.515 -2.064 19.577 1.00 92.62 239 ARG A O 1
ATOM 1862 N N . ALA A 1 240 ? -11.394 -4.004 19.724 1.00 91.75 240 ALA A N 1
ATOM 1863 C CA . ALA A 1 240 ? -11.724 -4.245 21.127 1.00 91.75 240 ALA A CA 1
ATOM 1864 C C . ALA A 1 240 ? -11.110 -3.178 22.045 1.00 91.75 240 ALA A C 1
ATOM 1866 O O . ALA A 1 240 ? -11.803 -2.634 22.905 1.00 91.75 240 ALA A O 1
ATOM 1867 N N . ILE A 1 241 ? -9.842 -2.825 21.813 1.00 92.12 241 ILE A N 1
ATOM 1868 C CA . ILE A 1 241 ? -9.158 -1.753 22.547 1.00 92.12 241 ILE A CA 1
ATOM 1869 C C . ILE A 1 241 ? -9.852 -0.409 22.295 1.00 92.12 241 ILE A C 1
ATOM 1871 O O . ILE A 1 241 ? -10.168 0.302 23.247 1.00 92.12 241 ILE A O 1
ATOM 1875 N N . GLY A 1 242 ? -10.154 -0.081 21.035 1.00 91.56 242 GLY A N 1
ATOM 1876 C CA . GLY A 1 242 ? -10.855 1.154 20.677 1.00 91.56 242 GLY A CA 1
ATOM 1877 C C . GLY A 1 242 ? -12.238 1.260 21.324 1.00 91.56 242 GLY A C 1
ATOM 1878 O O . GLY A 1 242 ? -12.579 2.297 21.887 1.00 91.56 242 GLY A O 1
ATOM 1879 N N . LEU A 1 243 ? -13.012 0.170 21.327 1.00 90.44 243 LEU A N 1
ATOM 1880 C CA . LEU A 1 243 ? -14.310 0.105 22.007 1.00 90.44 243 LEU A CA 1
ATOM 1881 C C . LEU A 1 243 ? -14.180 0.289 23.525 1.00 90.44 243 LEU A C 1
ATOM 1883 O O . LEU A 1 243 ? -15.022 0.959 24.126 1.00 90.44 243 LEU A O 1
ATOM 1887 N N . GLY A 1 244 ? -13.141 -0.286 24.135 1.00 89.62 244 GLY A N 1
ATOM 1888 C CA . GLY A 1 244 ? -12.845 -0.120 25.557 1.00 89.62 244 GLY A CA 1
ATOM 1889 C C . GLY A 1 244 ? -12.515 1.329 25.915 1.00 89.62 244 GLY A C 1
ATOM 1890 O O . GLY A 1 244 ? -13.092 1.872 26.855 1.00 89.62 244 GLY A O 1
ATOM 1891 N N . LEU A 1 245 ? -11.650 1.978 25.132 1.00 89.06 245 LEU A N 1
ATOM 1892 C CA . LEU A 1 245 ? -11.278 3.380 25.335 1.00 89.06 245 LEU A CA 1
ATOM 1893 C C . LEU A 1 245 ? -12.452 4.337 25.098 1.00 89.06 245 LEU A C 1
ATOM 1895 O O . LEU A 1 245 ? -12.633 5.275 25.868 1.00 89.06 245 LEU A O 1
ATOM 1899 N N . TRP A 1 246 ? -13.291 4.082 24.093 1.00 85.00 246 TRP A N 1
ATOM 1900 C CA . TRP A 1 246 ? -14.459 4.920 23.819 1.00 85.00 246 TRP A CA 1
ATOM 1901 C C . TRP A 1 246 ? -15.529 4.810 24.913 1.00 85.00 246 TRP A C 1
ATOM 1903 O O . TRP A 1 246 ? -15.939 5.815 25.491 1.00 85.00 246 TRP A O 1
ATOM 1913 N N . LYS A 1 247 ? -15.977 3.591 25.240 1.00 81.50 247 LYS A N 1
ATOM 1914 C CA . LYS A 1 247 ? -17.052 3.408 26.230 1.00 81.50 247 LYS A CA 1
ATOM 1915 C C . LYS A 1 247 ? -16.582 3.676 27.658 1.00 81.50 247 LYS A C 1
ATOM 1917 O O . LYS A 1 247 ? -17.333 4.237 28.449 1.00 81.50 247 LYS A O 1
ATOM 1922 N N . GLY A 1 248 ? -15.367 3.242 27.992 1.00 77.06 248 GLY A N 1
ATOM 1923 C CA . GLY A 1 248 ? -14.811 3.359 29.338 1.00 77.06 248 GLY A CA 1
ATOM 1924 C C . GLY A 1 248 ? -14.138 4.701 29.610 1.00 77.06 248 GLY A C 1
ATOM 1925 O O . GLY A 1 248 ? -14.232 5.201 30.723 1.00 77.06 248 GLY A O 1
ATOM 1926 N N . GLY A 1 249 ? -13.470 5.289 28.618 1.00 77.75 249 GLY A N 1
ATOM 1927 C CA . GLY A 1 249 ? -12.812 6.586 28.759 1.00 77.75 249 GLY A CA 1
ATOM 1928 C C . GLY A 1 249 ? -13.767 7.735 28.465 1.00 77.75 249 GLY A C 1
ATOM 1929 O O . GLY A 1 249 ? -14.098 8.512 29.352 1.00 77.75 249 GLY A O 1
ATOM 1930 N N . ASP A 1 250 ? -14.233 7.822 27.225 1.00 75.75 250 ASP A N 1
ATOM 1931 C CA . ASP A 1 250 ? -14.943 9.003 26.728 1.00 75.75 250 ASP A CA 1
ATOM 1932 C C . ASP A 1 250 ? -16.337 9.144 27.369 1.00 75.75 250 ASP A C 1
ATOM 1934 O O . ASP A 1 250 ? -16.611 10.071 28.131 1.00 75.75 250 ASP A O 1
ATOM 1938 N N . VAL A 1 251 ? -17.194 8.136 27.187 1.00 79.75 251 VAL A N 1
ATOM 1939 C CA . VAL A 1 251 ? -18.592 8.206 27.649 1.00 79.75 251 VAL A CA 1
ATOM 1940 C C . VAL A 1 251 ? -18.698 8.189 29.178 1.00 79.75 251 VAL A C 1
ATOM 1942 O O . VAL A 1 251 ? -19.494 8.920 29.769 1.00 79.75 251 VAL A O 1
ATOM 1945 N N . ALA A 1 252 ? -17.917 7.347 29.856 1.00 77.81 252 ALA A N 1
ATOM 1946 C CA . ALA A 1 252 ? -18.043 7.201 31.304 1.00 77.81 252 ALA A CA 1
ATOM 1947 C C . ALA A 1 252 ? -17.347 8.331 32.082 1.00 77.81 252 ALA A C 1
ATOM 1949 O O . ALA A 1 252 ? -17.915 8.834 33.053 1.00 77.81 252 ALA A O 1
ATOM 1950 N N . VAL A 1 253 ? -16.138 8.740 31.679 1.00 78.81 253 VAL A N 1
ATOM 1951 C CA . VAL A 1 253 ? -15.346 9.722 32.438 1.00 78.81 253 VAL A CA 1
ATOM 1952 C C . VAL A 1 253 ? -15.622 11.143 31.965 1.00 78.81 253 VAL A C 1
ATOM 1954 O O . VAL A 1 253 ? -15.879 12.015 32.797 1.00 78.81 253 VAL A O 1
ATOM 1957 N N . ILE A 1 254 ? -15.604 11.397 30.657 1.00 73.62 254 ILE A N 1
ATOM 1958 C CA . ILE A 1 254 ? -15.734 12.762 30.132 1.00 73.62 254 ILE A CA 1
ATOM 1959 C C . ILE A 1 254 ? -17.197 13.196 30.193 1.00 73.62 254 ILE A C 1
ATOM 1961 O O . ILE A 1 254 ? -17.532 14.136 30.919 1.00 73.62 254 ILE A O 1
ATOM 1965 N N . ASP A 1 255 ? -18.091 12.462 29.537 1.00 74.50 255 ASP A N 1
ATOM 1966 C CA . ASP A 1 255 ? -19.510 12.831 29.526 1.00 74.50 255 ASP A CA 1
ATOM 1967 C C . ASP A 1 255 ? -20.170 12.604 30.891 1.00 74.50 255 ASP A C 1
ATOM 1969 O O . ASP A 1 255 ? -20.947 13.434 31.373 1.00 74.50 255 ASP A O 1
ATOM 1973 N N . GLY A 1 256 ? -19.863 11.482 31.544 1.00 72.69 256 GLY A N 1
ATOM 1974 C CA . GLY A 1 256 ? -20.450 11.120 32.831 1.00 72.69 256 GLY A CA 1
ATOM 1975 C C . GLY A 1 256 ? -19.973 12.001 33.987 1.00 72.69 256 GLY A C 1
ATOM 1976 O O . GLY A 1 256 ? -20.784 12.634 34.668 1.00 72.69 256 GLY A O 1
ATOM 1977 N N . VAL A 1 257 ? -18.662 12.035 34.234 1.00 77.56 257 VAL A N 1
ATOM 1978 C CA . VAL A 1 257 ? -18.102 12.675 35.434 1.00 77.56 257 VAL A CA 1
ATOM 1979 C C . VAL A 1 257 ? -17.810 14.152 35.199 1.00 77.56 257 VAL A C 1
ATOM 1981 O O . VAL A 1 257 ? -18.226 14.982 36.008 1.00 77.56 257 VAL A O 1
ATOM 1984 N N . ALA A 1 258 ? -17.132 14.504 34.105 1.00 78.75 258 ALA A N 1
ATOM 1985 C CA . ALA A 1 258 ? -16.715 15.885 33.885 1.00 78.75 258 ALA A CA 1
ATOM 1986 C C . ALA A 1 258 ? -17.883 16.787 33.454 1.00 78.75 258 ALA A C 1
ATOM 1988 O O . ALA A 1 258 ? -18.067 17.856 34.034 1.00 78.75 258 ALA A O 1
ATOM 1989 N N . VAL A 1 259 ? -18.708 16.365 32.492 1.00 78.19 259 VAL A N 1
ATOM 1990 C CA . VAL A 1 259 ? -19.797 17.206 31.958 1.00 78.19 259 VAL A CA 1
ATOM 1991 C C . VAL A 1 259 ? -21.073 17.083 32.794 1.00 78.19 259 VAL A C 1
ATOM 1993 O O . VAL A 1 259 ? -21.548 18.065 33.365 1.00 78.19 259 VAL A O 1
ATOM 1996 N N . ASN A 1 260 ? -21.636 15.880 32.930 1.00 83.31 260 ASN A N 1
ATOM 1997 C CA . ASN A 1 260 ? -22.894 15.708 33.664 1.00 83.31 260 ASN A CA 1
ATOM 1998 C C . ASN A 1 260 ? -22.734 15.891 35.180 1.00 83.31 260 ASN A C 1
ATOM 2000 O O . ASN A 1 260 ? -23.657 16.368 35.847 1.00 83.31 260 ASN A O 1
ATOM 2004 N N . GLY A 1 261 ? -21.569 15.546 35.735 1.00 84.06 261 GLY A N 1
ATOM 2005 C CA . GLY A 1 261 ? -21.257 15.777 37.145 1.00 84.06 261 GLY A CA 1
ATOM 2006 C C . GLY A 1 261 ? -21.221 17.264 37.497 1.00 84.06 261 GLY A C 1
ATOM 2007 O O . GLY A 1 261 ? -21.852 17.677 38.472 1.00 84.06 261 GLY A O 1
ATOM 2008 N N . THR A 1 262 ? -20.565 18.086 36.672 1.00 86.06 262 THR A N 1
ATOM 2009 C CA . THR A 1 262 ? -20.529 19.543 36.878 1.00 86.06 262 THR A CA 1
ATOM 2010 C C . THR A 1 262 ? -21.903 20.176 36.678 1.00 86.06 262 THR A C 1
ATOM 2012 O O . THR A 1 262 ? -22.329 20.972 37.515 1.00 86.06 262 THR A O 1
ATOM 2015 N N . ALA A 1 263 ? -22.658 19.758 35.657 1.00 83.69 263 ALA A N 1
ATOM 2016 C CA . ALA A 1 263 ? -24.025 20.230 35.436 1.00 83.69 263 ALA A CA 1
ATOM 2017 C C . ALA A 1 263 ? -24.960 19.919 36.623 1.00 83.69 263 ALA A C 1
ATOM 2019 O O . ALA A 1 263 ? -25.724 20.786 37.055 1.00 83.69 263 ALA A O 1
ATOM 2020 N N . ARG A 1 264 ? -24.872 18.713 37.207 1.00 86.88 264 ARG A N 1
ATOM 2021 C CA . ARG A 1 264 ? -25.634 18.350 38.418 1.00 86.88 264 ARG A CA 1
ATOM 2022 C C . ARG A 1 264 ? -25.242 19.188 39.625 1.00 86.88 264 ARG A C 1
ATOM 2024 O O . ARG A 1 264 ? -26.125 19.601 40.371 1.00 86.88 264 ARG A O 1
ATOM 2031 N N . LEU A 1 265 ? -23.949 19.444 39.811 1.00 88.56 265 LEU A N 1
ATOM 2032 C CA . LEU A 1 265 ? -23.442 20.284 40.896 1.00 88.56 265 LEU A CA 1
ATOM 2033 C C . LEU A 1 265 ? -24.015 21.700 40.806 1.00 88.56 265 LEU A C 1
ATOM 2035 O O . LEU A 1 265 ? -24.584 22.196 41.776 1.00 88.56 265 LEU A O 1
ATOM 2039 N N . VAL A 1 266 ? -23.941 22.317 39.625 1.00 88.44 266 VAL A N 1
ATOM 2040 C CA . VAL A 1 266 ? -24.507 23.652 39.380 1.00 88.44 266 VAL A CA 1
ATOM 2041 C C . VAL A 1 266 ? -26.022 23.653 39.592 1.00 88.44 266 VAL A C 1
ATOM 2043 O O . VAL A 1 266 ? -26.542 24.543 40.263 1.00 88.44 266 VAL A O 1
ATOM 2046 N N . GLY A 1 267 ? -26.734 22.638 39.091 1.00 89.00 267 GLY A N 1
ATOM 2047 C CA . GLY A 1 267 ? -28.178 22.497 39.296 1.00 89.00 267 GLY A CA 1
ATOM 2048 C C . GLY A 1 267 ? -28.568 22.354 40.771 1.00 89.00 267 GLY A C 1
ATOM 2049 O O . GLY A 1 267 ? -29.531 22.978 41.218 1.00 89.00 267 GLY A O 1
ATOM 2050 N N . TRP A 1 268 ? -27.798 21.591 41.549 1.00 89.75 268 TRP A N 1
ATOM 2051 C CA . TRP A 1 268 ? -28.000 21.447 42.991 1.00 89.75 268 TRP A CA 1
ATOM 2052 C C . TRP A 1 268 ? -27.772 22.769 43.733 1.00 89.75 268 TRP A C 1
ATOM 2054 O O . TRP A 1 268 ? -28.626 23.181 44.518 1.00 89.75 268 TRP A O 1
ATOM 2064 N N . PHE A 1 269 ? -26.682 23.483 43.426 1.00 88.38 269 PHE A N 1
ATOM 2065 C CA . PHE A 1 269 ? -26.406 24.805 43.996 1.00 88.38 269 PHE A CA 1
ATOM 2066 C C . PHE A 1 269 ? -27.498 25.825 43.654 1.00 88.38 269 PHE A C 1
ATOM 2068 O O . PHE A 1 269 ? -27.968 26.544 44.536 1.00 88.38 269 PHE A O 1
ATOM 2075 N N . ALA A 1 270 ? -27.954 25.859 42.401 1.00 87.94 270 ALA A N 1
ATOM 2076 C CA . ALA A 1 270 ? -29.053 26.724 41.980 1.00 87.94 270 ALA A CA 1
ATOM 2077 C C . ALA A 1 270 ? -30.363 26.381 42.714 1.00 87.94 270 ALA A C 1
ATOM 2079 O O . ALA A 1 270 ? -31.092 27.279 43.137 1.00 87.94 270 ALA A O 1
ATOM 2080 N N . GLY A 1 271 ? -30.642 25.089 42.921 1.00 88.69 271 GLY A N 1
ATOM 2081 C CA . GLY A 1 271 ? -31.785 24.618 43.702 1.00 88.69 271 GLY A CA 1
ATOM 2082 C C . GLY A 1 271 ? -31.723 25.042 45.171 1.00 88.69 271 GLY A C 1
ATOM 2083 O O . GLY A 1 271 ? -32.727 25.492 45.714 1.00 88.69 271 GLY A O 1
ATOM 2084 N N . ALA A 1 272 ? -30.548 24.970 45.799 1.00 87.50 272 ALA A N 1
ATOM 2085 C CA . ALA A 1 272 ? -30.347 25.430 47.172 1.00 87.50 272 ALA A CA 1
ATOM 2086 C C . ALA A 1 272 ? -30.530 26.954 47.301 1.00 87.50 272 ALA A C 1
ATOM 2088 O O . ALA A 1 272 ? -31.256 27.418 48.181 1.00 87.50 272 ALA A O 1
ATOM 2089 N N . ILE A 1 273 ? -29.944 27.735 46.383 1.00 84.62 273 ILE A N 1
ATOM 2090 C CA . ILE A 1 273 ? -30.074 29.203 46.345 1.00 84.62 273 ILE A CA 1
ATOM 2091 C C . ILE A 1 273 ? -31.532 29.630 46.134 1.00 84.62 273 ILE A C 1
ATOM 2093 O O . ILE A 1 273 ? -31.962 30.648 46.677 1.00 84.62 273 ILE A O 1
ATOM 2097 N N . ARG A 1 274 ? -32.331 28.840 45.408 1.00 85.19 274 ARG A N 1
ATOM 2098 C CA . ARG A 1 274 ? -33.755 29.128 45.190 1.00 85.19 274 ARG A CA 1
ATOM 2099 C C . ARG A 1 274 ? -34.548 29.237 46.497 1.00 85.19 274 ARG A C 1
ATOM 2101 O O . ARG A 1 274 ? -35.454 30.058 46.566 1.00 85.19 274 ARG A O 1
ATOM 2108 N N . PHE A 1 275 ? -34.195 28.481 47.538 1.00 81.06 275 PHE A N 1
ATOM 2109 C CA . PHE A 1 275 ? -34.872 28.560 48.840 1.00 81.06 275 PHE A CA 1
ATOM 2110 C C . PHE A 1 275 ? -34.534 29.825 49.640 1.00 81.06 275 PHE A C 1
ATOM 2112 O O . PHE A 1 275 ? -35.271 30.181 50.555 1.00 81.06 275 PHE A O 1
ATOM 2119 N N . VAL A 1 276 ? -33.458 30.533 49.284 1.00 81.56 276 VAL A N 1
ATOM 2120 C CA . VAL A 1 276 ? -33.112 31.833 49.885 1.00 81.56 276 VAL A CA 1
ATOM 2121 C C . VAL A 1 276 ? -34.054 32.937 49.381 1.00 81.56 276 VAL A C 1
ATOM 2123 O O . VAL A 1 276 ? -34.243 33.954 50.047 1.00 81.56 276 VAL A O 1
ATOM 2126 N N . GLN A 1 277 ? -34.699 32.740 48.227 1.00 77.81 277 GLN A N 1
ATOM 2127 C CA . GLN A 1 277 ? -35.679 33.677 47.683 1.00 77.81 277 GLN A CA 1
ATOM 2128 C C . GLN A 1 277 ? -37.080 33.389 48.241 1.00 77.81 277 GLN A C 1
ATOM 2130 O O . GLN A 1 277 ? -37.807 32.544 47.728 1.00 77.81 277 GLN A O 1
ATOM 2135 N N . SER A 1 278 ? -37.475 34.118 49.289 1.00 80.00 278 SER A N 1
ATOM 2136 C CA . SER A 1 278 ? -38.759 33.927 49.986 1.00 80.00 278 SER A CA 1
ATOM 2137 C C . SER A 1 278 ? -39.967 34.594 49.310 1.00 80.00 278 SER A C 1
ATOM 2139 O O . SER A 1 278 ? -41.098 34.369 49.733 1.00 80.00 278 SER A O 1
ATOM 2141 N N . GLY A 1 279 ? -39.757 35.434 48.288 1.00 81.44 279 GLY A N 1
ATOM 2142 C CA . GLY A 1 279 ? -40.825 36.138 47.559 1.00 81.44 279 GLY A CA 1
ATOM 2143 C C . GLY A 1 279 ? -41.458 37.324 48.306 1.00 81.44 279 GLY A C 1
ATOM 2144 O O . GLY A 1 279 ? -42.200 38.097 47.706 1.00 81.44 279 GLY A O 1
ATOM 2145 N N . TYR A 1 280 ? -41.130 37.528 49.585 1.00 84.94 280 TYR A N 1
ATOM 2146 C CA . TYR A 1 280 ? -41.613 38.661 50.373 1.00 84.94 280 TYR A CA 1
ATOM 2147 C C . TYR A 1 280 ? -40.712 39.886 50.219 1.00 84.94 280 TYR A C 1
ATOM 2149 O O . TYR A 1 280 ? -39.519 39.836 50.521 1.00 84.94 280 TYR A O 1
ATOM 2157 N N . ILE A 1 281 ? -41.302 41.025 49.850 1.00 83.38 281 ILE A N 1
ATOM 2158 C CA . ILE A 1 281 ? -40.590 42.285 49.568 1.00 83.38 281 ILE A CA 1
ATOM 2159 C C . ILE A 1 281 ? -39.694 42.728 50.744 1.00 83.38 281 ILE A C 1
ATOM 2161 O O . ILE A 1 281 ? -38.587 43.219 50.525 1.00 83.38 281 ILE A O 1
ATOM 2165 N N . TYR A 1 282 ? -40.107 42.488 51.994 1.00 84.06 282 TYR A N 1
ATOM 2166 C CA . TYR A 1 282 ? -39.348 42.892 53.188 1.00 84.06 282 TYR A CA 1
ATOM 2167 C C . TYR A 1 282 ? -37.995 42.177 53.322 1.00 84.06 282 TYR A C 1
ATOM 2169 O O . TYR A 1 282 ? -37.034 42.783 53.786 1.00 84.06 282 TYR A O 1
ATOM 2177 N N . HIS A 1 283 ? -37.894 40.910 52.896 1.00 83.38 283 HIS A N 1
ATOM 2178 C CA . HIS A 1 283 ? -36.625 40.170 52.944 1.00 83.38 283 HIS A CA 1
ATOM 2179 C C . HIS A 1 283 ? -35.613 40.766 51.958 1.00 83.38 283 HIS A C 1
ATOM 2181 O O . HIS A 1 283 ? -34.435 40.899 52.285 1.00 83.38 283 HIS A O 1
ATOM 2187 N N . TYR A 1 284 ? -36.083 41.202 50.785 1.00 87.31 284 TYR A N 1
ATOM 2188 C CA . TYR A 1 284 ? -35.250 41.897 49.804 1.00 87.31 284 TYR A CA 1
ATOM 2189 C C . TYR A 1 284 ? -34.827 43.285 50.294 1.00 87.31 284 TYR A C 1
ATOM 2191 O O . TYR A 1 284 ? -33.659 43.642 50.164 1.00 87.31 284 TYR A O 1
ATOM 2199 N N . ALA A 1 285 ? -35.740 44.048 50.904 1.00 87.25 285 ALA A N 1
ATOM 2200 C CA . ALA A 1 285 ? -35.416 45.354 51.480 1.00 87.25 285 ALA A CA 1
ATOM 2201 C C . ALA A 1 285 ? -34.369 45.240 52.604 1.00 87.25 285 ALA A C 1
ATOM 2203 O O . ALA A 1 285 ? -33.413 46.013 52.647 1.00 87.25 285 ALA A O 1
ATOM 2204 N N . PHE A 1 286 ? -34.502 44.234 53.474 1.00 88.94 286 PHE A N 1
ATOM 2205 C CA . PHE A 1 286 ? -33.538 43.956 54.539 1.00 88.94 286 PHE A CA 1
ATOM 2206 C C . PHE A 1 286 ? -32.165 43.539 53.988 1.00 88.94 286 PHE A C 1
ATOM 2208 O O . PHE A 1 286 ? -31.143 44.085 54.404 1.00 88.94 286 PHE A O 1
ATOM 2215 N N . ALA A 1 287 ? -32.130 42.637 53.000 1.00 87.75 287 ALA A N 1
ATOM 2216 C CA . ALA A 1 287 ? -30.893 42.239 52.328 1.00 87.75 287 ALA A CA 1
ATOM 2217 C C . ALA A 1 287 ? -30.205 43.421 51.622 1.00 87.75 287 ALA A C 1
ATOM 2219 O O . ALA A 1 287 ? -28.982 43.530 51.660 1.00 87.75 287 ALA A O 1
ATOM 2220 N N . MET A 1 288 ? -30.977 44.332 51.022 1.00 91.25 288 MET A N 1
ATOM 2221 C CA . MET A 1 288 ? -30.456 45.540 50.379 1.00 91.25 288 MET A CA 1
ATOM 2222 C C . MET A 1 288 ? -29.831 46.503 51.393 1.00 91.25 288 MET A C 1
ATOM 2224 O O . MET A 1 288 ? -28.730 46.993 51.157 1.00 91.25 288 MET A O 1
ATOM 2228 N N . LEU A 1 289 ? -30.484 46.737 52.536 1.00 91.69 289 LEU A N 1
ATOM 2229 C CA . LEU A 1 289 ? -29.935 47.568 53.613 1.00 91.69 289 LEU A CA 1
ATOM 2230 C C . LEU A 1 289 ? -28.627 46.992 54.163 1.00 91.69 289 LEU A C 1
ATOM 2232 O O . LEU A 1 289 ? -27.655 47.730 54.305 1.00 91.69 289 LEU A O 1
ATOM 2236 N N . ILE A 1 290 ? -28.578 45.678 54.411 1.00 92.94 290 ILE A N 1
ATOM 2237 C CA . ILE A 1 290 ? -27.343 44.991 54.815 1.00 92.94 290 ILE A CA 1
ATOM 2238 C C . ILE A 1 290 ? -26.275 45.123 53.727 1.00 92.94 290 ILE A C 1
ATOM 2240 O O . ILE A 1 290 ? -25.135 45.452 54.035 1.00 92.94 290 ILE A O 1
ATOM 2244 N N . GLY A 1 291 ? -26.633 44.910 52.459 1.00 92.75 291 GLY A N 1
ATOM 2245 C CA . GLY A 1 291 ? -25.713 45.039 51.331 1.00 92.75 291 GLY A CA 1
ATOM 2246 C C . GLY A 1 291 ? -25.108 46.439 51.227 1.00 92.75 291 GLY A C 1
ATOM 2247 O O . GLY A 1 291 ? -23.895 46.567 51.087 1.00 92.75 291 GLY A O 1
ATOM 2248 N N . ILE A 1 292 ? -25.924 47.487 51.373 1.00 93.75 292 ILE A N 1
ATOM 2249 C CA . ILE A 1 292 ? -25.465 48.882 51.393 1.00 93.75 292 ILE A CA 1
ATOM 2250 C C . ILE A 1 292 ? -24.591 49.144 52.622 1.00 93.75 292 ILE A C 1
ATOM 2252 O O . ILE A 1 292 ? -23.534 49.749 52.485 1.00 93.75 292 ILE A O 1
ATOM 2256 N N . ALA A 1 293 ? -24.981 48.670 53.807 1.00 92.56 293 ALA A N 1
ATOM 2257 C CA . ALA A 1 293 ? -24.193 48.844 55.024 1.00 92.56 293 ALA A CA 1
ATOM 2258 C C . ALA A 1 293 ? -22.821 48.160 54.923 1.00 92.56 293 ALA A C 1
ATOM 2260 O O . ALA A 1 293 ? -21.817 48.770 55.276 1.00 92.56 293 ALA A O 1
ATOM 2261 N N . ILE A 1 294 ? -22.759 46.934 54.390 1.00 94.06 294 ILE A N 1
ATOM 2262 C CA . ILE A 1 294 ? -21.503 46.216 54.138 1.00 94.06 294 ILE A CA 1
ATOM 2263 C C . ILE A 1 294 ? -20.684 46.946 53.078 1.00 94.06 294 ILE A C 1
ATOM 2265 O O . ILE A 1 294 ? -19.497 47.159 53.292 1.00 94.06 294 ILE A O 1
ATOM 2269 N N . ALA A 1 295 ? -21.290 47.356 51.961 1.00 92.69 295 ALA A N 1
ATOM 2270 C CA . ALA A 1 295 ? -20.586 48.068 50.899 1.00 92.69 295 ALA A CA 1
ATOM 2271 C C . ALA A 1 295 ? -20.009 49.398 51.397 1.00 92.69 295 ALA A C 1
ATOM 2273 O O . ALA A 1 295 ? -18.851 49.690 51.122 1.00 92.69 295 ALA A O 1
ATOM 2274 N N . LEU A 1 296 ? -20.774 50.171 52.174 1.00 90.81 296 LEU A N 1
ATOM 2275 C CA . LEU A 1 296 ? -20.313 51.410 52.799 1.00 90.81 296 LEU A CA 1
ATOM 2276 C C . LEU A 1 296 ? -19.253 51.144 53.859 1.00 90.81 296 LEU A C 1
ATOM 2278 O O . LEU A 1 296 ? -18.256 51.851 53.886 1.00 90.81 296 LEU A O 1
ATOM 2282 N N . PHE A 1 297 ? -19.427 50.128 54.705 1.00 90.12 297 PHE A N 1
ATOM 2283 C CA . PHE A 1 297 ? -18.412 49.740 55.678 1.00 90.12 297 PHE A CA 1
ATOM 2284 C C . PHE A 1 297 ? -17.107 49.391 54.967 1.00 90.12 297 PHE A C 1
ATOM 2286 O O . PHE A 1 297 ? -16.070 49.960 55.293 1.00 90.12 297 PHE A O 1
ATOM 2293 N N . PHE A 1 298 ? -17.156 48.528 53.952 1.00 88.75 298 PHE A N 1
ATOM 2294 C CA . PHE A 1 298 ? -15.985 48.144 53.177 1.00 88.75 298 PHE A CA 1
ATOM 2295 C C . PHE A 1 298 ? -15.384 49.366 52.486 1.00 88.75 298 PHE A C 1
ATOM 2297 O O . PHE A 1 298 ? -14.209 49.621 52.669 1.00 88.75 298 PHE A O 1
ATOM 2304 N N . PHE A 1 299 ? -16.174 50.177 51.781 1.00 90.12 299 PHE A N 1
ATOM 2305 C CA . PHE A 1 299 ? -15.701 51.345 51.032 1.00 90.12 299 PHE A CA 1
ATOM 2306 C C . PHE A 1 299 ? -15.156 52.474 51.916 1.00 90.12 299 PHE A C 1
ATOM 2308 O O . PHE A 1 299 ? -14.204 53.138 51.525 1.00 90.12 299 PHE A O 1
ATOM 2315 N N . LEU A 1 300 ? -15.734 52.706 53.096 1.00 88.56 300 LEU A N 1
ATOM 2316 C CA . LEU A 1 300 ? -15.276 53.738 54.027 1.00 88.56 300 LEU A CA 1
ATOM 2317 C C . LEU A 1 300 ? -14.084 53.270 54.848 1.00 88.56 300 LEU A C 1
ATOM 2319 O O . LEU A 1 300 ? -13.234 54.088 55.163 1.00 88.56 300 LEU A O 1
ATOM 2323 N N . THR A 1 301 ? -14.002 51.984 55.197 1.00 85.69 301 THR A N 1
ATOM 2324 C CA . THR A 1 301 ? -12.873 51.451 55.974 1.00 85.69 301 THR A CA 1
ATOM 2325 C C . THR A 1 301 ? -11.690 51.065 55.094 1.00 85.69 301 THR A C 1
ATOM 2327 O O . THR A 1 301 ? -10.557 51.214 55.549 1.00 85.69 301 THR A O 1
ATOM 2330 N N . LEU A 1 302 ? -11.901 50.661 53.830 1.00 81.19 302 LEU A N 1
ATOM 2331 C CA . LEU A 1 302 ? -10.819 50.302 52.902 1.00 81.19 302 LEU A CA 1
ATOM 2332 C C . LEU A 1 302 ? -9.751 51.393 52.828 1.00 81.19 302 LEU A C 1
ATOM 2334 O O . LEU A 1 302 ? -8.601 51.059 53.038 1.00 81.19 302 LEU A O 1
ATOM 2338 N N . PRO A 1 303 ? -10.054 52.684 52.614 1.00 82.69 303 PRO A N 1
ATOM 2339 C CA . PRO A 1 303 ? -9.031 53.722 52.509 1.00 82.69 303 PRO A CA 1
ATOM 2340 C C . PRO A 1 303 ? -8.151 53.872 53.758 1.00 82.69 303 PRO A C 1
ATOM 2342 O O . PRO A 1 303 ? -7.029 54.352 53.642 1.00 82.69 303 PRO A O 1
ATOM 2345 N N . TYR A 1 304 ? -8.629 53.457 54.936 1.00 80.69 304 TYR A N 1
ATOM 2346 C CA . TYR A 1 304 ? -7.875 53.530 56.194 1.00 80.69 304 TYR A CA 1
ATOM 2347 C C . TYR A 1 304 ? -7.162 52.218 56.536 1.00 80.69 304 TYR A C 1
ATOM 2349 O O . TYR A 1 304 ? -6.062 52.232 57.081 1.00 80.69 304 TYR A O 1
ATOM 2357 N N . VAL A 1 305 ? -7.766 51.077 56.201 1.00 76.81 305 VAL A N 1
ATOM 2358 C CA . VAL A 1 305 ? -7.220 49.742 56.480 1.00 76.81 305 VAL A CA 1
ATOM 2359 C C . VAL A 1 305 ? -6.276 49.284 55.361 1.00 76.81 305 VAL A C 1
ATOM 2361 O O . VAL A 1 305 ? -5.293 48.599 55.622 1.00 76.81 305 VAL A O 1
ATOM 2364 N N . TRP A 1 306 ? -6.522 49.700 54.119 1.00 72.69 306 TRP A N 1
ATOM 2365 C CA . TRP A 1 306 ? -5.742 49.335 52.935 1.00 72.69 306 TRP A CA 1
ATOM 2366 C C . TRP A 1 306 ? -4.291 49.810 53.020 1.00 72.69 306 TRP A C 1
ATOM 2368 O O . TRP A 1 306 ? -3.419 48.956 52.894 1.00 72.69 306 TRP A O 1
ATOM 2378 N N . PRO A 1 307 ? -3.979 51.080 53.360 1.00 76.12 307 PRO A N 1
ATOM 2379 C CA . PRO A 1 307 ? -2.594 51.500 53.568 1.00 76.12 307 PRO A CA 1
ATOM 2380 C C . PRO A 1 307 ? -1.914 50.744 54.716 1.00 76.12 307 PRO A C 1
ATOM 2382 O O . PRO A 1 307 ? -0.727 50.458 54.627 1.00 76.12 307 PRO A O 1
ATOM 2385 N N . ALA A 1 308 ? -2.652 50.377 55.771 1.00 74.81 308 ALA A N 1
ATOM 2386 C CA . ALA A 1 308 ? -2.120 49.605 56.897 1.00 74.81 308 ALA A CA 1
ATOM 2387 C C . ALA A 1 308 ? -1.844 48.129 56.544 1.00 74.81 308 ALA A C 1
ATOM 2389 O O . ALA A 1 308 ? -0.942 47.520 57.113 1.00 74.81 308 ALA A O 1
ATOM 2390 N N . LEU A 1 309 ? -2.589 47.556 55.593 1.00 69.94 309 LEU A N 1
ATOM 2391 C CA . LEU A 1 309 ? -2.378 46.200 55.075 1.00 69.94 309 LEU A CA 1
ATOM 2392 C C . LEU A 1 309 ? -1.303 46.141 53.978 1.00 69.94 309 LEU A C 1
ATOM 2394 O O . LEU A 1 309 ? -0.653 45.107 53.830 1.00 69.94 309 LEU A O 1
ATOM 2398 N N . THR A 1 310 ? -1.102 47.227 53.223 1.00 71.69 310 THR A N 1
ATOM 2399 C CA . THR A 1 310 ? -0.105 47.318 52.141 1.00 71.69 310 THR A CA 1
ATOM 2400 C C . THR A 1 310 ? 1.195 48.016 52.547 1.00 71.69 310 THR A C 1
ATOM 2402 O O . THR A 1 310 ? 2.103 48.090 51.728 1.00 71.69 310 THR A O 1
ATOM 2405 N N . ALA A 1 311 ? 1.319 48.529 53.778 1.00 62.38 311 ALA A N 1
ATOM 2406 C CA . ALA A 1 311 ? 2.573 49.043 54.338 1.00 62.38 311 ALA A CA 1
ATOM 2407 C C . ALA A 1 311 ? 3.515 47.890 54.741 1.00 62.38 311 ALA A C 1
ATOM 2409 O O . ALA A 1 311 ? 3.788 47.653 55.920 1.00 62.38 311 ALA A O 1
ATOM 2410 N N . ARG A 1 312 ? 3.992 47.160 53.732 1.00 58.19 312 ARG A N 1
ATOM 2411 C CA . ARG A 1 312 ? 5.190 46.320 53.761 1.00 58.19 312 ARG A CA 1
ATOM 2412 C C . ARG A 1 312 ? 6.041 46.643 52.546 1.00 58.19 312 ARG A C 1
ATOM 2414 O O . ARG A 1 312 ? 5.452 46.763 51.452 1.00 58.19 312 ARG A O 1
#